Protein AF-A0A5N7UA62-F1 (afdb_monomer_lite)

pLDDT: mean 79.03, std 16.39, range [32.75, 96.69]

Sequence (193 aa):
MALHILVQNSQKEDLELGIFRLRDQLNNPQLTELLESYPDLIQEYPLEKLLSGKIAINNASEQDVKTAGLLSCLLLLIHFYFDFDNGNLPQSKADDLNQFDSIKYIVNAITSEECIHELFLLVLSVIGIDYFEKYQEKIKDPDFVLKQTIGFDNDPEMDEHIDMMVWFALARLFIESIFIYYHRSYESKNNQP

Structure (mmCIF, N/CA/C/O backbone):
data_AF-A0A5N7UA62-F1
#
_entry.id   AF-A0A5N7UA62-F1
#
loop_
_atom_site.group_PDB
_atom_site.id
_atom_site.type_symbol
_atom_site.label_atom_id
_atom_site.label_alt_id
_atom_site.label_comp_id
_atom_site.label_asym_id
_atom_site.label_entity_id
_atom_site.label_seq_id
_atom_site.pdbx_PDB_ins_code
_atom_site.Cartn_x
_atom_site.Cartn_y
_atom_site.Cartn_z
_atom_site.occupancy
_atom_site.B_iso_or_equiv
_atom_site.auth_seq_id
_atom_site.auth_comp_id
_atom_site.auth_asym_id
_atom_site.auth_atom_id
_atom_site.pdbx_PDB_model_num
ATOM 1 N N . MET A 1 1 ? 2.337 25.671 2.202 1.00 45.03 1 MET A N 1
ATOM 2 C CA . MET A 1 1 ? 3.153 26.186 1.079 1.00 45.03 1 MET A CA 1
ATOM 3 C C . MET A 1 1 ? 4.087 25.124 0.498 1.00 45.03 1 MET A C 1
ATOM 5 O O . MET A 1 1 ? 4.059 24.967 -0.705 1.00 45.03 1 MET A O 1
ATOM 9 N N . ALA A 1 2 ? 4.852 24.357 1.293 1.00 44.28 2 ALA A N 1
ATOM 10 C CA . ALA A 1 2 ? 5.714 23.287 0.752 1.00 44.28 2 ALA A CA 1
ATOM 11 C C . ALA A 1 2 ? 4.949 22.037 0.255 1.00 44.28 2 ALA A C 1
ATOM 13 O O . ALA A 1 2 ? 5.291 21.492 -0.784 1.00 44.28 2 ALA A O 1
ATOM 14 N N . LEU A 1 3 ? 3.884 21.627 0.954 1.00 51.16 3 LEU A N 1
ATOM 15 C CA . LEU A 1 3 ? 3.090 20.432 0.618 1.00 51.16 3 LEU A CA 1
ATOM 16 C C . LEU A 1 3 ? 2.345 20.570 -0.725 1.00 51.16 3 LEU A C 1
ATOM 18 O O . LEU A 1 3 ? 2.392 19.671 -1.547 1.00 51.16 3 LEU A O 1
ATOM 22 N N . HIS A 1 4 ? 1.795 21.759 -0.994 1.00 52.72 4 HIS A N 1
ATOM 23 C CA . HIS A 1 4 ? 1.183 22.171 -2.272 1.00 52.72 4 HIS A CA 1
ATOM 24 C C . HIS A 1 4 ? 2.114 22.079 -3.488 1.00 52.72 4 HIS A C 1
ATOM 26 O O . HIS A 1 4 ? 1.672 21.868 -4.610 1.00 52.72 4 HIS A O 1
ATOM 32 N N . ILE A 1 5 ? 3.416 22.292 -3.274 1.00 51.44 5 ILE A N 1
ATOM 33 C CA . ILE A 1 5 ? 4.423 22.211 -4.342 1.00 51.44 5 ILE A CA 1
ATOM 34 C C . ILE A 1 5 ? 4.766 20.745 -4.633 1.00 51.44 5 ILE A C 1
ATOM 36 O O . ILE A 1 5 ? 5.084 20.406 -5.769 1.00 51.44 5 ILE A O 1
ATOM 40 N N . LEU A 1 6 ? 4.706 19.891 -3.609 1.00 50.19 6 LEU A N 1
ATOM 41 C CA . LEU A 1 6 ? 5.031 18.469 -3.700 1.00 50.19 6 LEU A CA 1
ATOM 42 C C . LEU A 1 6 ? 3.838 17.630 -4.171 1.00 50.19 6 LEU A C 1
ATOM 44 O O . LEU A 1 6 ? 4.051 16.606 -4.815 1.00 50.19 6 LEU A O 1
ATOM 48 N N . VAL A 1 7 ? 2.615 18.078 -3.870 1.00 57.62 7 VAL A N 1
ATOM 49 C CA . VAL A 1 7 ? 1.386 17.315 -4.062 1.00 57.62 7 VAL A CA 1
ATOM 50 C C . VAL A 1 7 ? 0.338 18.133 -4.821 1.00 57.62 7 VAL A C 1
ATOM 52 O O . VAL A 1 7 ? -0.334 18.981 -4.239 1.00 57.62 7 VAL A O 1
ATOM 55 N N . GLN A 1 8 ? 0.221 17.899 -6.132 1.00 61.41 8 GLN A N 1
ATOM 56 C CA . GLN A 1 8 ? -0.766 18.552 -7.010 1.00 61.41 8 GLN A CA 1
ATOM 57 C C . GLN A 1 8 ? -2.056 17.730 -7.096 1.00 61.41 8 GLN A C 1
ATOM 59 O O . GLN A 1 8 ? -1.998 16.510 -7.028 1.00 61.41 8 GLN A O 1
ATOM 64 N N . ASN A 1 9 ? -3.211 18.365 -7.327 1.00 59.19 9 ASN A N 1
ATOM 65 C CA . ASN A 1 9 ? -4.508 17.673 -7.442 1.00 59.19 9 ASN A CA 1
ATOM 66 C C . ASN A 1 9 ? -4.537 16.518 -8.456 1.00 59.19 9 ASN A C 1
ATOM 68 O O . ASN A 1 9 ? -5.230 15.535 -8.220 1.00 59.19 9 ASN A O 1
ATOM 72 N N . SER A 1 10 ? -3.776 16.606 -9.552 1.00 62.53 10 SER A N 1
ATOM 73 C CA . SER A 1 10 ? -3.638 15.508 -10.521 1.00 62.53 10 SER A CA 1
ATOM 74 C C . SER A 1 10 ? -3.054 14.237 -9.897 1.00 62.53 10 SER A C 1
ATOM 76 O O . SER A 1 10 ? -3.381 13.139 -10.322 1.00 62.53 10 SER A O 1
ATOM 78 N N . GLN A 1 11 ? -2.254 14.373 -8.839 1.00 77.19 11 GLN A N 1
ATOM 79 C CA . GLN A 1 11 ? -1.663 13.243 -8.133 1.00 77.19 11 GLN A CA 1
ATOM 80 C C . GLN A 1 11 ? -2.662 12.516 -7.228 1.00 77.19 11 GLN A C 1
ATOM 82 O O . GLN A 1 11 ? -2.367 11.400 -6.815 1.00 77.19 11 GLN A O 1
ATOM 87 N N . LYS A 1 12 ? -3.831 13.102 -6.912 1.00 84.50 12 LYS A N 1
ATOM 88 C CA . LYS A 1 12 ? -4.882 12.406 -6.150 1.00 84.50 12 LYS A CA 1
ATOM 89 C C . LYS A 1 12 ? -5.328 11.153 -6.897 1.00 84.50 12 LYS A C 1
ATOM 91 O O . LYS A 1 12 ? -5.276 10.059 -6.346 1.00 84.50 12 LYS A O 1
ATOM 96 N N . GLU A 1 13 ? -5.715 11.334 -8.158 1.00 86.50 13 GLU A N 1
ATOM 97 C CA . GLU A 1 13 ? -6.180 10.247 -9.019 1.00 86.50 13 GLU A CA 1
ATOM 98 C C . GLU A 1 13 ? -5.071 9.213 -9.239 1.00 86.50 13 GLU A C 1
ATOM 100 O O . GLU A 1 13 ? -5.331 8.019 -9.125 1.00 86.50 13 GLU A O 1
ATOM 105 N N . ASP A 1 14 ? -3.826 9.649 -9.463 1.00 88.50 14 ASP A N 1
ATOM 106 C CA . ASP A 1 14 ? -2.682 8.741 -9.629 1.00 88.50 14 ASP A CA 1
ATOM 107 C C . ASP A 1 14 ? -2.412 7.902 -8.366 1.00 88.50 14 ASP A C 1
ATOM 109 O O . ASP A 1 14 ? -2.148 6.698 -8.450 1.00 88.50 14 ASP A O 1
ATOM 113 N N . LEU A 1 15 ? -2.497 8.521 -7.182 1.00 92.31 15 LEU A N 1
ATOM 114 C CA . LEU A 1 15 ? -2.313 7.846 -5.899 1.00 92.31 15 LEU A CA 1
ATOM 115 C C . LEU A 1 15 ? -3.424 6.819 -5.645 1.00 92.31 15 LEU A C 1
ATOM 117 O O . LEU A 1 15 ? -3.110 5.666 -5.344 1.00 92.31 15 LEU A O 1
ATOM 121 N N . GLU A 1 16 ? -4.692 7.210 -5.805 1.00 92.00 16 GLU A N 1
ATOM 122 C CA . GLU A 1 16 ? -5.857 6.327 -5.636 1.00 92.00 16 GLU A CA 1
ATOM 123 C C . GLU A 1 16 ? -5.823 5.166 -6.634 1.00 92.00 16 GLU A C 1
ATOM 125 O O . GLU A 1 16 ? -5.949 3.999 -6.252 1.00 92.00 16 GLU A O 1
ATOM 130 N N . LEU A 1 17 ? -5.593 5.466 -7.915 1.00 91.00 17 LEU A N 1
ATOM 131 C CA . LEU A 1 17 ? -5.551 4.461 -8.969 1.00 91.00 17 LEU A CA 1
ATOM 132 C C . LEU A 1 17 ? -4.448 3.437 -8.718 1.00 91.00 17 LEU A C 1
ATOM 134 O O . LEU A 1 17 ? -4.672 2.244 -8.919 1.00 91.00 17 LEU A O 1
ATOM 138 N N . GLY A 1 18 ? -3.271 3.864 -8.260 1.00 92.94 18 GLY A N 1
ATOM 139 C CA . GLY A 1 18 ? -2.206 2.921 -7.949 1.00 92.94 18 GLY A CA 1
ATOM 140 C C . GLY A 1 18 ? -2.487 2.051 -6.720 1.00 92.94 18 GLY A C 1
ATOM 141 O O . GLY A 1 18 ? -2.097 0.887 -6.735 1.00 92.94 18 GLY A O 1
ATOM 142 N N . ILE A 1 19 ? -3.258 2.523 -5.726 1.00 93.88 19 ILE A N 1
ATOM 143 C CA . ILE A 1 19 ? -3.752 1.655 -4.636 1.00 93.88 19 ILE A CA 1
ATOM 144 C C . ILE A 1 19 ? -4.642 0.545 -5.205 1.00 93.88 19 ILE A C 1
ATOM 146 O O . ILE A 1 19 ? -4.463 -0.627 -4.866 1.00 93.88 19 ILE A O 1
ATOM 150 N N . PHE A 1 20 ? -5.579 0.890 -6.092 1.00 92.62 20 PHE A N 1
ATOM 151 C CA . PHE A 1 20 ? -6.454 -0.104 -6.714 1.00 92.62 20 PHE A CA 1
ATOM 152 C C . PHE A 1 20 ? -5.683 -1.069 -7.617 1.00 92.62 20 PHE A C 1
ATOM 154 O O . PHE A 1 20 ? -5.914 -2.273 -7.549 1.00 92.62 20 PHE A O 1
ATOM 161 N N . ARG A 1 21 ? -4.705 -0.576 -8.387 1.00 92.75 21 ARG A N 1
ATOM 162 C CA . ARG A 1 21 ? -3.809 -1.430 -9.182 1.00 92.75 21 ARG A CA 1
ATOM 163 C C . ARG A 1 21 ? -3.009 -2.386 -8.298 1.00 92.75 21 ARG A C 1
ATOM 165 O O . ARG A 1 21 ? -2.932 -3.565 -8.626 1.00 92.75 21 ARG A O 1
ATOM 172 N N . LEU A 1 22 ? -2.456 -1.912 -7.178 1.00 94.81 22 LEU A N 1
ATOM 173 C CA . LEU A 1 22 ? -1.728 -2.758 -6.228 1.00 94.81 22 LEU A CA 1
ATOM 174 C C . LEU A 1 22 ? -2.643 -3.846 -5.656 1.00 94.81 22 LEU A C 1
ATOM 176 O O . LEU A 1 22 ? -2.274 -5.017 -5.666 1.00 94.81 22 LEU A O 1
ATOM 180 N N . ARG A 1 23 ? -3.853 -3.482 -5.214 1.00 93.88 23 ARG A N 1
ATOM 181 C CA . ARG A 1 23 ? -4.867 -4.443 -4.750 1.00 93.88 23 ARG A CA 1
ATOM 182 C C . ARG A 1 23 ? -5.150 -5.511 -5.808 1.00 93.88 23 ARG A C 1
ATOM 184 O O . ARG A 1 23 ? -5.160 -6.696 -5.482 1.00 93.88 23 ARG A O 1
ATOM 191 N N . ASP A 1 24 ? -5.375 -5.100 -7.052 1.00 92.25 24 ASP A N 1
ATOM 192 C CA . ASP A 1 24 ? -5.718 -6.014 -8.144 1.00 92.25 24 ASP A CA 1
ATOM 193 C C . ASP A 1 24 ? -4.547 -6.955 -8.474 1.00 92.25 24 ASP A C 1
ATOM 195 O O . ASP A 1 24 ? -4.752 -8.148 -8.694 1.00 92.25 24 ASP A O 1
ATOM 199 N N . GLN A 1 25 ? -3.311 -6.449 -8.434 1.00 92.69 25 GLN A N 1
ATOM 200 C CA . GLN A 1 25 ? -2.099 -7.240 -8.670 1.00 92.69 25 GLN A CA 1
ATOM 201 C C . GLN A 1 25 ? -1.747 -8.190 -7.517 1.00 92.69 25 GLN A C 1
ATOM 203 O O . GLN A 1 25 ? -1.197 -9.261 -7.769 1.00 92.69 25 GLN A O 1
ATOM 208 N N . LEU A 1 26 ? -2.114 -7.863 -6.272 1.00 92.62 26 LEU A N 1
ATOM 209 C CA . LEU A 1 26 ? -2.011 -8.792 -5.138 1.00 92.62 26 LEU A CA 1
ATOM 210 C C . LEU A 1 26 ? -2.922 -10.022 -5.306 1.00 92.62 26 LEU A C 1
ATOM 212 O O . LEU A 1 26 ? -2.705 -11.029 -4.633 1.00 92.62 26 LEU A O 1
ATOM 216 N N . ASN A 1 27 ? -3.926 -9.950 -6.194 1.00 89.44 27 ASN A N 1
ATOM 217 C CA . ASN A 1 27 ? -4.827 -11.045 -6.566 1.00 89.44 27 ASN A CA 1
ATOM 218 C C . ASN A 1 27 ? -5.405 -11.797 -5.351 1.00 89.44 27 ASN A C 1
ATOM 220 O O . ASN A 1 27 ? -5.464 -13.029 -5.308 1.00 89.44 27 ASN A O 1
ATOM 224 N N . ASN A 1 28 ? -5.804 -11.030 -4.335 1.00 90.00 28 ASN A N 1
ATOM 225 C CA . ASN A 1 28 ? -6.323 -11.550 -3.081 1.00 90.00 28 ASN A CA 1
ATOM 226 C C . ASN A 1 28 ? -7.820 -11.219 -2.949 1.00 90.00 28 ASN A C 1
ATOM 228 O O . ASN A 1 28 ? -8.167 -10.062 -2.700 1.00 90.00 28 ASN A O 1
ATOM 232 N N . PRO A 1 29 ? -8.724 -12.206 -3.086 1.00 86.94 29 PRO A N 1
ATOM 233 C CA . PRO A 1 29 ? -10.162 -11.951 -3.042 1.00 86.94 29 PRO A CA 1
ATOM 234 C C . PRO A 1 29 ? -10.627 -11.430 -1.674 1.00 86.94 29 PRO A C 1
ATOM 236 O O . PRO A 1 29 ? -11.501 -10.568 -1.622 1.00 86.94 29 PRO A O 1
ATOM 239 N N . GLN A 1 30 ? -9.993 -11.870 -0.581 1.00 89.19 30 GLN A N 1
ATOM 240 C CA . GLN A 1 30 ? -10.337 -11.430 0.777 1.00 89.19 30 GLN A CA 1
ATOM 241 C C . GLN A 1 30 ? -10.025 -9.950 0.995 1.00 89.19 30 GLN A C 1
ATOM 243 O O . GLN A 1 30 ? -10.737 -9.257 1.716 1.00 89.19 30 GLN A O 1
ATOM 248 N N . LEU A 1 31 ? -8.988 -9.435 0.330 1.00 89.44 31 LEU A N 1
ATOM 249 C CA . LEU A 1 31 ? -8.615 -8.029 0.431 1.00 89.44 31 LEU A CA 1
ATOM 250 C C . LEU A 1 31 ? -9.719 -7.109 -0.108 1.00 89.44 31 LEU A C 1
ATOM 252 O O . LEU A 1 31 ? -9.939 -6.040 0.448 1.00 89.44 31 LEU A O 1
ATOM 256 N N . THR A 1 32 ? -10.439 -7.524 -1.152 1.00 87.38 32 THR A N 1
ATOM 257 C CA . THR A 1 32 ? -11.549 -6.727 -1.701 1.00 87.38 32 THR A CA 1
ATOM 258 C C . THR A 1 32 ? -12.697 -6.631 -0.699 1.00 87.38 32 THR A C 1
ATOM 260 O O . THR A 1 32 ? -13.134 -5.528 -0.382 1.00 87.38 32 THR A O 1
ATOM 263 N N . GLU A 1 33 ? -13.114 -7.763 -0.127 1.00 89.12 33 GLU A N 1
ATOM 264 C CA . GLU A 1 33 ? -14.184 -7.812 0.881 1.00 89.12 33 GLU A CA 1
ATOM 265 C C . GLU A 1 33 ? -13.820 -7.014 2.148 1.00 89.12 33 GLU A C 1
ATOM 267 O O . GLU A 1 33 ? -14.649 -6.292 2.709 1.00 89.12 33 GLU A O 1
ATOM 272 N N . LEU A 1 34 ? -12.558 -7.085 2.587 1.00 90.81 34 LEU A N 1
ATOM 273 C CA . LEU A 1 34 ? -12.062 -6.319 3.733 1.00 90.81 34 LEU A CA 1
ATOM 274 C C . LEU A 1 34 ? -12.043 -4.807 3.477 1.00 90.81 34 LEU A C 1
ATOM 276 O O . LEU A 1 34 ? -12.354 -4.035 4.379 1.00 90.81 34 LEU A O 1
ATOM 280 N N . LEU A 1 35 ? -11.681 -4.372 2.268 1.00 89.06 35 LEU A N 1
ATOM 281 C CA . LEU A 1 35 ? -11.684 -2.951 1.909 1.00 89.06 35 LEU A CA 1
ATOM 282 C C . LEU A 1 35 ? -13.110 -2.391 1.829 1.00 89.06 35 LEU A C 1
ATOM 284 O O . LEU A 1 35 ? -13.354 -1.279 2.291 1.00 89.06 35 LEU A O 1
ATOM 288 N N . GLU A 1 36 ? -14.058 -3.163 1.296 1.00 87.62 36 GLU A N 1
ATOM 289 C CA . GLU A 1 36 ? -15.472 -2.768 1.232 1.00 87.62 36 GLU A CA 1
ATOM 290 C C . GLU A 1 36 ? -16.119 -2.675 2.622 1.00 87.62 36 GLU A C 1
ATOM 292 O O . GLU A 1 36 ? -16.948 -1.799 2.860 1.00 87.62 36 GLU A O 1
ATOM 297 N N . SER A 1 37 ? -15.709 -3.542 3.551 1.00 87.50 37 SER A N 1
ATOM 298 C CA . SER A 1 37 ? -16.197 -3.560 4.938 1.00 87.50 37 SER A CA 1
ATOM 299 C C . SER A 1 37 ? -15.415 -2.644 5.887 1.00 87.50 37 SER A C 1
ATOM 301 O O . SER A 1 37 ? -15.805 -2.465 7.043 1.00 87.50 37 SER A O 1
ATOM 303 N N . TYR A 1 38 ? -14.332 -2.015 5.423 1.00 82.69 38 TYR A N 1
ATOM 304 C CA . TYR A 1 38 ? -13.462 -1.199 6.270 1.00 82.69 38 TYR A CA 1
ATOM 305 C C . TYR A 1 38 ? -14.158 -0.031 6.999 1.00 82.69 38 TYR A C 1
ATOM 307 O O . TYR A 1 38 ? -13.816 0.218 8.160 1.00 82.69 38 TYR A O 1
ATOM 315 N N . PRO A 1 39 ? -15.151 0.668 6.404 1.00 83.50 39 PRO A N 1
ATOM 316 C CA . PRO A 1 39 ? -15.916 1.697 7.110 1.00 83.50 39 PRO A CA 1
ATOM 317 C C . PRO A 1 39 ? -16.650 1.191 8.357 1.00 83.50 39 PRO A C 1
ATOM 319 O O . PRO A 1 39 ? -16.816 1.954 9.309 1.00 83.50 39 PRO A O 1
ATOM 322 N N . ASP A 1 40 ? -17.068 -0.075 8.369 1.00 87.06 40 ASP A N 1
ATOM 323 C CA . ASP A 1 40 ? -17.686 -0.704 9.537 1.00 87.06 40 ASP A CA 1
ATOM 324 C C . ASP A 1 40 ? -16.600 -1.161 10.524 1.00 87.06 40 ASP A C 1
ATOM 326 O O . ASP A 1 40 ? -16.678 -0.892 11.723 1.00 87.06 40 ASP A O 1
ATOM 330 N N . LEU A 1 41 ? -15.508 -1.748 10.019 1.00 86.38 41 LEU A N 1
ATOM 331 C CA . LEU A 1 41 ? -14.395 -2.224 10.847 1.00 86.38 41 LEU A CA 1
ATOM 332 C C . LEU A 1 41 ? -13.733 -1.110 11.671 1.00 86.38 41 LEU A C 1
ATOM 334 O O . LEU A 1 41 ? -13.400 -1.336 12.834 1.00 86.38 41 LEU A O 1
ATOM 338 N N . ILE A 1 42 ? -13.562 0.093 11.114 1.00 84.50 42 ILE A N 1
ATOM 339 C CA . ILE A 1 42 ? -12.974 1.232 11.843 1.00 84.50 42 ILE A CA 1
ATOM 340 C C . ILE A 1 42 ? -13.909 1.797 12.929 1.00 84.50 42 ILE A C 1
ATOM 342 O O . ILE A 1 42 ? -13.449 2.471 13.849 1.00 84.50 42 ILE A O 1
ATOM 346 N N . GLN A 1 43 ? -15.214 1.514 12.854 1.00 83.19 43 GLN A N 1
ATOM 347 C CA . GLN A 1 43 ? -16.165 1.846 13.923 1.00 83.19 43 GLN A CA 1
ATOM 348 C C . GLN A 1 43 ? -16.124 0.812 15.052 1.00 83.19 43 GLN A C 1
ATOM 350 O O . GLN A 1 43 ? -16.332 1.153 16.217 1.00 83.19 43 GLN A O 1
ATOM 355 N N . GLU A 1 44 ? -15.854 -0.449 14.716 1.00 86.25 44 GLU A N 1
ATOM 356 C CA . GLU A 1 44 ? -15.841 -1.562 15.666 1.00 86.25 44 GLU A CA 1
ATOM 357 C C . GLU A 1 44 ? -14.491 -1.742 16.376 1.00 86.25 44 GLU A C 1
ATOM 359 O O . GLU A 1 44 ? -14.444 -2.178 17.533 1.00 86.25 44 GLU A O 1
ATOM 364 N N . TYR A 1 45 ? -13.386 -1.396 15.712 1.00 86.69 45 TYR A N 1
ATOM 365 C CA . TYR A 1 45 ? -12.035 -1.658 16.195 1.00 86.69 45 TYR A CA 1
ATOM 366 C C . TYR A 1 45 ? -11.144 -0.408 16.167 1.00 86.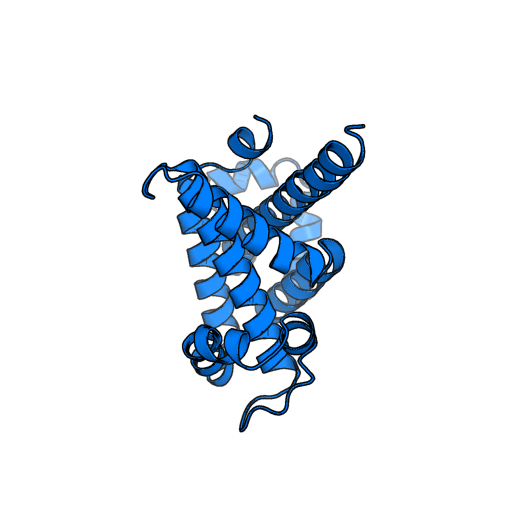69 45 TYR A C 1
ATOM 368 O O . TYR A 1 45 ? -11.183 0.359 15.209 1.00 86.69 45 TYR A O 1
ATOM 376 N N . PRO A 1 46 ? -10.258 -0.231 17.171 1.00 86.69 46 PRO A N 1
ATOM 377 C CA . PRO A 1 46 ? -9.205 0.777 17.108 1.00 86.69 46 PRO A CA 1
ATOM 378 C C . PRO A 1 46 ? -8.306 0.573 15.887 1.00 86.69 46 PRO A C 1
ATOM 380 O O . PRO A 1 46 ? -7.921 -0.563 15.578 1.00 86.69 46 PRO A O 1
ATOM 383 N N . LEU A 1 47 ? -7.915 1.673 15.249 1.00 87.31 47 LEU A N 1
ATOM 384 C CA . LEU A 1 47 ? -7.100 1.663 14.040 1.00 87.31 47 LEU A CA 1
ATOM 385 C C . LEU A 1 47 ? -5.770 0.922 14.216 1.00 87.31 47 LEU A C 1
ATOM 387 O O . LEU A 1 47 ? -5.366 0.163 13.342 1.00 87.31 47 LEU A O 1
ATOM 391 N N . GLU A 1 48 ? -5.128 1.049 15.375 1.00 88.12 48 GLU A N 1
ATOM 392 C CA . GLU A 1 48 ? -3.874 0.361 15.694 1.00 88.12 48 GLU A CA 1
ATOM 393 C C . GLU A 1 48 ? -4.048 -1.163 15.681 1.00 88.12 48 GLU A C 1
ATOM 395 O O . GLU A 1 48 ? -3.144 -1.902 15.288 1.00 88.12 48 GLU A O 1
ATOM 400 N N . LYS A 1 49 ? -5.225 -1.662 16.085 1.00 87.56 49 LYS A N 1
ATOM 401 C CA . LYS A 1 49 ? -5.516 -3.098 16.028 1.00 87.56 49 LYS A CA 1
ATOM 402 C C . LYS A 1 49 ? -5.717 -3.564 14.592 1.00 87.56 49 LYS A C 1
ATOM 404 O O . LYS A 1 49 ? -5.173 -4.611 14.244 1.00 87.56 49 LYS A O 1
ATOM 409 N N . LEU A 1 50 ? -6.427 -2.787 13.772 1.00 88.00 50 LEU A N 1
ATOM 410 C CA . LEU A 1 50 ? -6.607 -3.066 12.342 1.00 88.00 50 LEU A CA 1
ATOM 411 C C . LEU A 1 50 ? -5.255 -3.086 11.616 1.00 88.00 50 LEU A C 1
ATOM 413 O O . LEU A 1 50 ? -4.950 -4.045 10.915 1.00 88.00 50 LEU A O 1
ATOM 417 N N . LEU A 1 51 ? -4.398 -2.098 11.879 1.00 89.12 51 LEU A N 1
ATOM 418 C CA . LEU A 1 51 ? -3.049 -1.998 11.311 1.00 89.12 51 LEU A CA 1
ATOM 419 C C . LEU A 1 51 ? -2.075 -3.054 11.844 1.00 89.12 51 LEU A C 1
ATOM 421 O O . LEU A 1 51 ? -1.083 -3.367 11.193 1.00 89.12 51 LEU A O 1
ATOM 425 N N . SER A 1 52 ? -2.350 -3.643 13.008 1.00 87.31 52 SER A N 1
ATOM 426 C CA . SER A 1 52 ? -1.574 -4.781 13.506 1.00 87.31 52 SER A CA 1
ATOM 427 C C . SER A 1 52 ? -1.994 -6.123 12.901 1.00 87.31 52 SER A C 1
ATOM 429 O O . SER A 1 52 ? -1.264 -7.092 13.067 1.00 87.31 52 SER A O 1
ATOM 431 N N . GLY A 1 53 ? -3.178 -6.210 12.281 1.00 85.62 53 GLY A N 1
ATOM 432 C CA . GLY A 1 53 ? -3.780 -7.468 11.825 1.00 85.62 53 GLY A CA 1
ATOM 433 C C . GLY A 1 53 ? -4.288 -8.386 12.949 1.00 85.62 53 GLY A C 1
ATOM 434 O O . GLY A 1 53 ? -4.898 -9.417 12.676 1.00 85.62 53 GLY A O 1
ATOM 435 N N . LYS A 1 54 ? -4.099 -8.020 14.227 1.00 87.25 54 LYS A N 1
ATOM 436 C CA . LYS A 1 54 ? -4.435 -8.840 15.411 1.00 87.25 54 LYS A CA 1
ATOM 437 C C . LYS A 1 54 ? -5.921 -8.795 15.774 1.00 87.25 54 LYS A C 1
ATOM 439 O O . LYS A 1 54 ? -6.289 -8.672 16.946 1.00 87.25 54 LYS A O 1
ATOM 444 N N . ILE A 1 55 ? -6.779 -8.876 14.766 1.00 86.44 55 ILE A N 1
ATOM 445 C CA . ILE A 1 55 ? -8.226 -9.001 14.902 1.00 86.44 55 ILE A CA 1
ATOM 44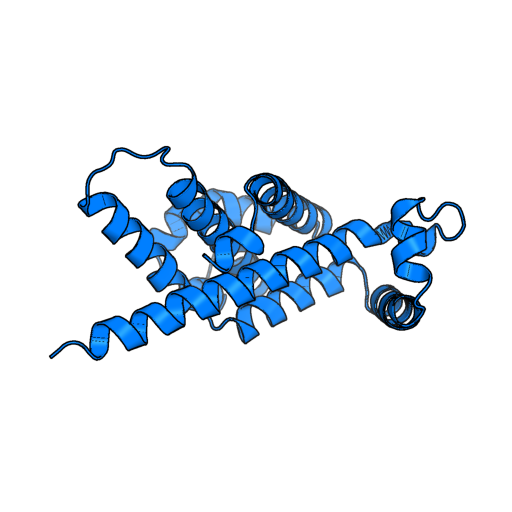6 C C . ILE A 1 55 ? -8.631 -10.271 14.167 1.00 86.44 55 ILE A C 1
ATOM 448 O O . ILE A 1 55 ? -8.238 -10.497 13.027 1.00 86.44 55 ILE A O 1
ATOM 452 N N . ALA A 1 56 ? -9.415 -11.111 14.836 1.00 83.88 56 ALA A N 1
ATOM 453 C CA . ALA A 1 56 ? -9.970 -12.297 14.209 1.00 83.88 56 ALA A CA 1
ATOM 454 C C . ALA A 1 56 ? -11.149 -11.883 13.321 1.00 83.88 56 ALA A C 1
ATOM 456 O O . ALA A 1 56 ? -12.238 -11.620 13.828 1.00 83.88 56 ALA A O 1
ATOM 457 N N . ILE A 1 57 ? -10.916 -11.827 12.011 1.00 84.38 57 ILE A N 1
ATOM 458 C CA . ILE A 1 57 ? -11.960 -11.662 10.999 1.00 84.38 57 ILE A CA 1
ATOM 459 C C . ILE A 1 57 ? -12.143 -13.008 10.298 1.00 84.38 57 ILE A C 1
ATOM 461 O O . ILE A 1 57 ? -11.173 -13.675 9.934 1.00 84.38 57 ILE A O 1
ATOM 465 N N . ASN A 1 58 ? -13.393 -13.448 10.155 1.00 81.69 58 ASN A N 1
ATOM 466 C CA . ASN A 1 58 ? -13.692 -14.728 9.520 1.00 81.69 58 ASN A CA 1
ATOM 467 C C . ASN A 1 58 ? -13.156 -14.744 8.083 1.00 81.69 58 ASN A C 1
ATOM 469 O O . ASN A 1 58 ? -13.396 -13.808 7.332 1.00 81.69 58 ASN A O 1
ATOM 473 N N . ASN A 1 59 ? -12.486 -15.836 7.704 1.00 82.75 59 ASN A N 1
ATOM 474 C CA . ASN A 1 59 ? -11.922 -16.070 6.367 1.00 82.75 59 ASN A CA 1
ATOM 475 C C . ASN A 1 59 ? -10.786 -15.127 5.927 1.00 82.75 59 ASN A C 1
ATOM 477 O O . ASN A 1 59 ? -10.336 -15.247 4.792 1.00 82.75 59 ASN A O 1
ATOM 481 N N . ALA A 1 60 ? -10.263 -14.279 6.816 1.00 88.06 60 ALA A N 1
ATOM 482 C CA . ALA A 1 60 ? -9.108 -13.427 6.546 1.00 88.06 60 ALA A CA 1
ATOM 483 C C . ALA A 1 60 ? -7.904 -13.833 7.407 1.00 88.06 60 ALA A C 1
ATOM 485 O O . ALA A 1 60 ? -8.039 -14.132 8.597 1.00 88.06 60 ALA A O 1
ATOM 486 N N . SER A 1 61 ? -6.710 -13.839 6.815 1.00 90.94 61 SER A N 1
ATOM 487 C CA . SER A 1 61 ? -5.464 -13.966 7.568 1.00 90.94 61 SER A CA 1
ATOM 488 C C . SER A 1 61 ? -5.082 -12.641 8.235 1.00 90.94 61 SER A C 1
ATOM 490 O O . SER A 1 61 ? -5.528 -11.569 7.828 1.00 90.94 61 SER A O 1
ATOM 492 N N . GLU A 1 62 ? -4.199 -12.698 9.234 1.00 90.62 62 GLU A N 1
ATOM 493 C CA . GLU A 1 62 ? -3.621 -11.503 9.869 1.00 90.62 62 GLU A CA 1
ATOM 494 C C . GLU A 1 62 ? -3.005 -10.548 8.832 1.00 90.62 62 GLU A C 1
ATOM 496 O O . GLU A 1 62 ? -3.191 -9.333 8.915 1.00 90.62 62 GLU A O 1
ATOM 501 N N . GLN A 1 63 ? -2.334 -11.099 7.814 1.00 90.69 63 GLN A N 1
ATOM 502 C CA . GLN A 1 63 ? -1.733 -10.314 6.740 1.00 90.69 63 GLN A CA 1
ATOM 503 C C . GLN A 1 63 ? -2.791 -9.641 5.858 1.00 90.69 63 GLN A C 1
ATOM 505 O O . GLN A 1 63 ? -2.583 -8.503 5.441 1.00 90.69 63 GLN A O 1
ATOM 510 N N . ASP A 1 64 ? -3.925 -10.296 5.600 1.00 92.06 64 ASP A N 1
ATOM 511 C CA . ASP A 1 64 ? -5.014 -9.717 4.803 1.00 92.06 64 ASP A CA 1
ATOM 512 C C . ASP A 1 64 ? -5.626 -8.517 5.526 1.00 92.06 64 ASP A C 1
ATOM 514 O O . ASP A 1 64 ? -5.764 -7.444 4.939 1.00 92.06 64 ASP A O 1
ATOM 518 N N . VAL A 1 65 ? -5.908 -8.669 6.825 1.00 91.81 65 VAL A N 1
ATOM 519 C CA . VAL A 1 65 ? -6.453 -7.597 7.673 1.00 91.81 65 VAL A CA 1
ATOM 520 C C . VAL A 1 65 ? -5.485 -6.422 7.749 1.00 91.81 65 VAL A C 1
ATOM 522 O O . VAL A 1 65 ? -5.883 -5.273 7.552 1.00 91.81 65 VAL A O 1
ATOM 525 N N . LYS A 1 66 ? -4.200 -6.705 7.977 1.00 92.56 66 LYS A N 1
ATOM 526 C CA . LYS A 1 66 ? -3.149 -5.687 8.019 1.00 92.56 66 LYS A CA 1
ATOM 527 C C . LYS A 1 66 ? -3.023 -4.939 6.692 1.00 92.56 66 LYS A C 1
ATOM 529 O O . LYS A 1 66 ? -2.956 -3.711 6.682 1.00 92.56 66 LYS A O 1
ATOM 534 N N . THR A 1 67 ? -3.037 -5.668 5.577 1.00 93.56 67 THR A N 1
ATOM 535 C CA . THR A 1 67 ? -2.957 -5.098 4.224 1.00 93.56 67 THR A CA 1
ATOM 536 C C . THR A 1 67 ? -4.169 -4.212 3.938 1.00 93.56 67 THR A C 1
ATOM 538 O O . THR A 1 67 ? -4.003 -3.068 3.521 1.00 93.56 67 THR A O 1
ATOM 541 N N . ALA A 1 68 ? -5.381 -4.691 4.231 1.00 92.88 68 ALA A N 1
ATOM 542 C CA . ALA A 1 68 ? -6.608 -3.910 4.082 1.00 92.88 68 ALA A CA 1
ATOM 543 C C . ALA A 1 68 ? -6.576 -2.637 4.936 1.00 92.88 68 ALA A C 1
ATOM 545 O O . ALA A 1 68 ? -6.948 -1.562 4.463 1.00 92.88 68 ALA A O 1
ATOM 546 N N . GLY A 1 69 ? -6.073 -2.746 6.169 1.00 92.00 69 GLY A N 1
ATOM 547 C CA . GLY A 1 69 ? -5.882 -1.615 7.066 1.00 92.00 69 GLY A CA 1
ATOM 548 C C . GLY A 1 69 ? -4.942 -0.562 6.508 1.00 92.00 69 GLY A C 1
ATOM 549 O O . GLY A 1 69 ? -5.293 0.615 6.464 1.00 92.00 69 GLY A O 1
ATOM 550 N N . LEU A 1 70 ? -3.776 -0.983 6.026 1.00 94.19 70 LEU A N 1
ATOM 551 C CA . LEU A 1 70 ? -2.795 -0.077 5.444 1.00 94.19 70 LEU A CA 1
ATOM 552 C C . LEU A 1 70 ? -3.351 0.649 4.212 1.00 94.19 70 LEU A C 1
ATOM 554 O O . LEU A 1 70 ? -3.266 1.874 4.135 1.00 94.19 70 LEU A O 1
ATOM 558 N N . LEU A 1 71 ? -3.936 -0.090 3.263 1.00 94.44 71 LEU A N 1
ATOM 559 C CA . LEU A 1 71 ? -4.473 0.494 2.030 1.00 94.44 71 LEU A CA 1
ATOM 560 C C . LEU A 1 71 ? -5.644 1.444 2.314 1.00 94.44 71 LEU A C 1
ATOM 562 O O . LEU A 1 71 ? -5.724 2.511 1.708 1.00 94.44 71 LEU A O 1
ATOM 566 N N . SER A 1 72 ? -6.505 1.108 3.277 1.00 91.00 72 SER A N 1
ATOM 567 C CA . SER A 1 72 ? -7.609 1.981 3.691 1.00 91.00 72 SER A CA 1
ATOM 568 C C . SER A 1 72 ? -7.115 3.257 4.365 1.00 91.00 72 SER A C 1
ATOM 570 O O . SER A 1 72 ? -7.605 4.340 4.052 1.00 91.00 72 SER A O 1
ATOM 572 N N . CYS A 1 73 ? -6.107 3.166 5.239 1.00 90.94 73 CYS A N 1
ATOM 573 C CA . CYS A 1 73 ? -5.455 4.343 5.812 1.00 90.94 73 CYS A CA 1
ATOM 574 C C . CYS A 1 73 ? -4.886 5.257 4.730 1.00 90.94 73 CYS A C 1
ATOM 576 O O . CYS A 1 73 ? -5.081 6.467 4.794 1.00 90.94 73 CYS A O 1
ATOM 578 N N . LEU A 1 74 ? -4.204 4.692 3.731 1.00 93.00 74 LEU A N 1
ATOM 579 C CA . LEU A 1 74 ? -3.646 5.469 2.626 1.00 93.00 74 LEU A CA 1
ATOM 580 C C . LEU A 1 74 ? -4.743 6.158 1.810 1.00 93.00 74 LEU A C 1
ATOM 582 O O . LEU A 1 74 ? -4.638 7.360 1.580 1.00 93.00 74 LEU A O 1
ATOM 586 N N . LEU A 1 75 ? -5.814 5.443 1.448 1.00 90.56 75 LEU A N 1
ATOM 587 C CA . LEU A 1 75 ? -6.973 6.029 0.766 1.00 90.56 75 LEU A CA 1
ATOM 588 C C . LEU A 1 75 ? -7.572 7.182 1.578 1.00 90.56 75 LEU A C 1
ATOM 590 O O . LEU A 1 75 ? -7.757 8.274 1.049 1.00 90.56 75 LEU A O 1
ATOM 594 N N . LEU A 1 76 ? -7.815 6.982 2.875 1.00 87.44 76 LEU A N 1
ATOM 595 C CA . LEU A 1 76 ? -8.358 8.023 3.750 1.00 87.44 76 LEU A CA 1
ATOM 596 C C . LEU A 1 76 ? -7.426 9.234 3.861 1.00 87.44 76 LEU A C 1
ATOM 598 O O . LEU A 1 76 ? -7.899 10.366 3.815 1.00 87.44 76 LEU A O 1
ATOM 602 N N . LEU A 1 77 ? -6.110 9.026 3.971 1.00 88.81 77 LEU A N 1
ATOM 603 C CA . LEU A 1 77 ? -5.135 10.120 3.981 1.00 88.81 77 LEU A CA 1
ATOM 604 C C . LEU A 1 77 ? -5.169 10.919 2.676 1.00 88.81 77 LEU A C 1
ATOM 606 O O . LEU A 1 77 ? -5.129 12.147 2.726 1.00 88.81 77 LEU A O 1
ATOM 610 N N . ILE A 1 78 ? -5.266 10.245 1.528 1.00 88.88 78 ILE A N 1
ATOM 611 C CA . ILE A 1 78 ? -5.395 10.887 0.214 1.00 88.88 78 ILE A CA 1
ATOM 612 C C . ILE A 1 78 ? -6.693 11.699 0.161 1.00 88.88 78 ILE A C 1
ATOM 614 O O . ILE A 1 78 ? -6.647 12.908 -0.072 1.00 88.88 78 ILE A O 1
ATOM 618 N N . HIS A 1 79 ? -7.837 11.080 0.465 1.00 84.38 79 HIS A N 1
ATOM 619 C CA . HIS A 1 79 ? -9.136 11.753 0.486 1.00 84.38 79 HIS A CA 1
ATOM 620 C C . HIS A 1 79 ? -9.120 12.980 1.398 1.00 84.38 79 HIS A C 1
ATOM 622 O O . HIS A 1 79 ? -9.391 14.093 0.948 1.00 84.38 79 HIS A O 1
ATOM 628 N N . PHE A 1 80 ? -8.722 12.815 2.660 1.00 82.75 80 PHE A N 1
ATOM 629 C CA . PHE A 1 80 ? -8.716 13.921 3.604 1.00 82.75 80 PHE A CA 1
ATOM 630 C C . PHE A 1 80 ? -7.706 15.008 3.238 1.00 82.75 80 PHE A C 1
ATOM 632 O O . PHE A 1 80 ? -7.974 16.176 3.497 1.00 82.75 80 PHE A O 1
ATOM 639 N N . TYR A 1 81 ? -6.566 14.680 2.640 1.00 82.06 81 TYR A N 1
ATOM 640 C CA . TYR A 1 81 ? -5.615 15.708 2.239 1.00 82.06 81 TYR A CA 1
ATOM 641 C C . TYR A 1 81 ? -6.143 16.555 1.071 1.00 82.06 81 TYR A C 1
ATOM 643 O O . TYR A 1 81 ? -6.143 17.784 1.143 1.00 82.06 81 TYR A O 1
ATOM 651 N N . PHE A 1 82 ? -6.625 15.914 0.007 1.00 78.56 82 PHE A N 1
ATOM 652 C CA . PHE A 1 82 ? -7.024 16.625 -1.208 1.00 78.56 82 PHE A CA 1
ATOM 653 C C . PHE A 1 82 ? -8.420 17.250 -1.137 1.00 78.56 82 PHE A C 1
ATOM 655 O O . PHE A 1 82 ? -8.676 18.254 -1.805 1.00 78.56 82 PHE A O 1
ATOM 662 N N . ASP A 1 83 ? -9.334 16.700 -0.338 1.00 72.75 83 ASP A N 1
ATOM 663 C CA . ASP A 1 83 ? -10.666 17.293 -0.172 1.00 72.75 83 ASP A CA 1
ATOM 664 C C . ASP A 1 83 ? -10.609 18.571 0.679 1.00 72.75 83 ASP A C 1
ATOM 666 O O . ASP A 1 83 ? -11.383 19.499 0.440 1.00 72.75 83 ASP A O 1
ATOM 670 N N . PHE A 1 84 ? -9.639 18.663 1.600 1.00 64.38 84 PHE A N 1
ATOM 671 C CA . PHE A 1 84 ? -9.323 19.894 2.332 1.00 64.38 84 PHE A CA 1
ATOM 672 C C . PHE A 1 84 ? -8.842 21.005 1.388 1.00 64.38 84 PHE A C 1
ATOM 674 O O . PHE A 1 84 ? -9.209 22.171 1.525 1.00 64.38 84 PHE A O 1
ATOM 681 N N . ASP A 1 85 ? -8.034 20.636 0.397 1.00 60.12 85 ASP A N 1
ATOM 682 C CA . ASP A 1 85 ? -7.325 21.597 -0.436 1.00 60.12 85 ASP A CA 1
ATOM 683 C C . ASP A 1 85 ? -8.174 22.200 -1.566 1.00 60.12 85 ASP A C 1
ATOM 685 O O . ASP A 1 85 ? -7.964 23.333 -2.000 1.00 60.12 85 ASP A O 1
ATOM 689 N N . ASN A 1 86 ? -9.193 21.461 -2.008 1.00 54.53 86 ASN A N 1
ATOM 690 C CA . ASN A 1 86 ? -10.075 21.873 -3.097 1.00 54.53 86 ASN A CA 1
ATOM 691 C C . ASN A 1 86 ? -11.245 22.771 -2.672 1.00 54.53 86 ASN A C 1
ATOM 693 O O . ASN A 1 86 ? -12.025 23.191 -3.524 1.00 54.53 86 ASN A O 1
ATOM 697 N N . GLY A 1 87 ? -11.405 23.068 -1.377 1.00 51.22 87 GLY A N 1
ATOM 698 C CA . GLY A 1 87 ? -12.511 23.902 -0.885 1.00 51.22 87 GLY A CA 1
ATOM 699 C C . GLY A 1 87 ? -13.907 23.327 -1.173 1.00 51.22 87 GLY A C 1
ATOM 700 O O . GLY A 1 87 ? -14.888 24.068 -1.153 1.00 51.22 87 GLY A O 1
ATOM 701 N N . ASN A 1 88 ? -14.002 22.022 -1.451 1.00 46.62 88 ASN A N 1
ATOM 702 C CA . ASN A 1 88 ? -15.226 21.333 -1.876 1.00 46.62 88 ASN A CA 1
ATOM 703 C C . ASN A 1 88 ? -16.156 20.938 -0.711 1.00 46.62 88 ASN A C 1
ATOM 705 O O . ASN A 1 88 ? -17.173 20.282 -0.933 1.00 46.62 88 ASN A O 1
ATOM 709 N N . LEU A 1 89 ? -15.843 21.347 0.520 1.00 45.97 89 LEU A N 1
ATOM 710 C CA . LEU A 1 89 ? -16.657 21.105 1.711 1.00 45.97 89 LEU A CA 1
ATOM 711 C C . LEU A 1 89 ? -17.199 22.428 2.283 1.00 45.97 89 LEU A C 1
ATOM 713 O O . LEU A 1 89 ? -16.577 23.480 2.105 1.00 45.97 89 LEU A O 1
ATOM 717 N N . PRO A 1 90 ? -18.372 22.417 2.949 1.00 41.81 90 PRO A N 1
ATOM 718 C CA . PRO A 1 90 ? -18.948 23.624 3.526 1.00 41.81 90 PRO A CA 1
ATOM 719 C C . PRO A 1 90 ? -17.961 24.224 4.533 1.00 41.81 90 PRO A C 1
ATOM 721 O O . PRO A 1 90 ? -17.519 23.535 5.442 1.00 41.81 90 PRO A O 1
ATOM 724 N N . GLN A 1 91 ? -17.633 25.511 4.377 1.00 44.75 91 GLN A N 1
ATOM 725 C CA . GLN A 1 91 ? -16.684 26.272 5.205 1.00 44.75 91 GLN A CA 1
ATOM 726 C C . GLN A 1 91 ? -17.190 26.502 6.643 1.00 44.75 91 GLN A C 1
ATOM 728 O O . GLN A 1 91 ? -17.352 27.638 7.101 1.00 44.75 91 GLN A O 1
ATOM 733 N N . SER A 1 92 ? -17.480 25.434 7.376 1.00 46.22 92 SER A N 1
ATOM 734 C CA . SER A 1 92 ? -17.684 25.484 8.813 1.00 46.22 92 SER A CA 1
ATOM 735 C C . SER A 1 92 ? -16.351 25.136 9.480 1.00 46.22 92 SER A C 1
ATOM 737 O O . SER A 1 92 ? -15.770 24.085 9.237 1.00 46.22 92 SER A O 1
ATOM 739 N N . LYS A 1 93 ? -15.849 26.013 10.360 1.00 49.69 93 LYS A N 1
ATOM 740 C CA . LYS A 1 93 ? -14.608 25.775 11.131 1.00 49.69 93 LYS A CA 1
ATOM 741 C C . LYS A 1 93 ? -14.629 24.472 11.950 1.00 49.69 93 LYS A C 1
ATOM 743 O O . LYS A 1 93 ? -13.591 24.068 12.461 1.00 49.69 93 LYS A O 1
ATOM 748 N N . ALA A 1 94 ? -15.805 23.870 12.143 1.00 50.75 94 ALA A N 1
ATOM 749 C CA . ALA A 1 94 ? -15.966 22.598 12.831 1.00 50.75 94 ALA A CA 1
ATOM 750 C C . ALA A 1 94 ? -15.552 21.407 11.948 1.00 50.75 94 ALA A C 1
ATOM 752 O O . ALA A 1 94 ? -14.965 20.461 12.465 1.00 50.75 94 ALA A O 1
ATOM 753 N N . ASP A 1 95 ? -15.781 21.476 10.633 1.00 52.66 95 ASP A N 1
ATOM 754 C CA . ASP A 1 95 ? -15.418 20.402 9.699 1.00 52.66 95 ASP A CA 1
ATOM 755 C C . ASP A 1 95 ? -13.900 20.355 9.455 1.00 52.66 95 ASP A C 1
ATOM 757 O O . ASP A 1 95 ? -13.310 19.274 9.468 1.00 52.66 95 ASP A O 1
ATOM 761 N N . ASP A 1 96 ? -13.242 21.521 9.391 1.00 53.38 96 ASP A N 1
ATOM 762 C CA . ASP A 1 96 ? -11.775 21.631 9.310 1.00 53.38 96 ASP A CA 1
ATOM 763 C C . ASP A 1 96 ? -11.072 20.982 10.518 1.00 53.38 96 ASP A C 1
ATOM 765 O O . ASP A 1 96 ? -10.008 20.371 10.386 1.00 53.38 96 ASP A O 1
ATOM 769 N N . LEU A 1 97 ? -11.658 21.118 11.716 1.00 53.38 97 LEU A N 1
ATOM 770 C CA . LEU A 1 97 ? -11.139 20.502 12.940 1.00 53.38 97 LEU A CA 1
ATOM 771 C C . LEU A 1 97 ? -11.311 18.979 12.904 1.00 53.38 97 LEU A C 1
ATOM 773 O O . LEU A 1 97 ? -10.347 18.266 13.169 1.00 53.38 97 LEU A O 1
ATOM 777 N N . ASN A 1 98 ? -12.480 18.484 12.487 1.00 62.25 98 ASN A N 1
ATOM 778 C CA . ASN A 1 98 ? -12.767 17.048 12.405 1.00 62.25 98 ASN A CA 1
ATOM 779 C C . ASN A 1 98 ? -11.853 16.315 11.404 1.00 62.25 98 ASN A C 1
ATOM 781 O O . ASN A 1 98 ? -11.393 15.204 11.672 1.00 62.25 98 ASN A O 1
ATOM 785 N N . GLN A 1 99 ? -11.549 16.931 10.259 1.00 61.44 99 GLN A N 1
ATOM 786 C CA . GLN A 1 99 ? -10.664 16.352 9.242 1.00 61.44 99 GLN A CA 1
ATOM 787 C C . GLN A 1 99 ? -9.194 16.376 9.673 1.00 61.44 99 GLN A C 1
ATOM 789 O O . GLN A 1 99 ? -8.472 15.391 9.510 1.00 61.44 99 GLN A O 1
ATOM 794 N N . PHE A 1 100 ? -8.751 17.481 10.279 1.00 67.31 100 PHE A N 1
ATOM 795 C CA . PHE A 1 100 ? -7.420 17.583 10.871 1.00 67.31 100 PHE A CA 1
ATOM 796 C C . PHE A 1 100 ? -7.225 16.559 12.000 1.00 67.31 100 PHE A C 1
ATOM 798 O O . PHE A 1 100 ? -6.159 15.949 12.097 1.00 67.31 100 PHE A O 1
ATOM 805 N N . ASP A 1 101 ? -8.261 16.327 12.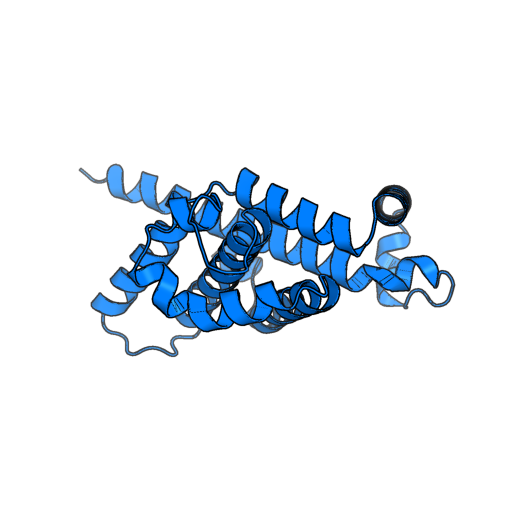806 1.00 75.56 101 ASP A N 1
ATOM 806 C CA . ASP A 1 101 ? -8.268 15.302 13.848 1.00 75.56 101 ASP A CA 1
ATOM 807 C C . ASP A 1 101 ? -8.289 13.884 13.256 1.00 75.56 101 ASP A C 1
ATOM 809 O O . ASP A 1 101 ? -7.624 13.003 13.794 1.00 75.56 101 ASP A O 1
ATOM 813 N N . SER A 1 102 ? -8.933 13.674 12.102 1.00 79.94 102 SER A N 1
ATOM 814 C CA . SER A 1 102 ? -8.937 12.386 11.385 1.00 79.94 102 SER A CA 1
ATOM 815 C C . SER A 1 102 ? -7.573 12.044 10.777 1.00 79.94 102 SER A C 1
ATOM 817 O O . SER A 1 102 ? -7.071 10.936 10.964 1.00 79.94 102 SER A O 1
ATOM 819 N N . ILE A 1 103 ? -6.909 12.996 10.109 1.00 82.75 103 ILE A N 1
ATOM 820 C CA . ILE A 1 103 ? -5.543 12.782 9.599 1.00 82.75 103 ILE A CA 1
ATOM 821 C C . ILE A 1 103 ? -4.579 12.541 10.762 1.00 82.75 103 ILE A C 1
ATOM 823 O O . ILE A 1 103 ? -3.750 11.636 10.703 1.00 82.75 103 ILE A O 1
ATOM 827 N N . LYS A 1 104 ? -4.705 13.309 11.850 1.00 81.62 104 LYS A N 1
ATOM 828 C CA . LYS A 1 104 ? -3.915 13.083 13.065 1.00 81.62 104 LYS A CA 1
ATOM 829 C C . LYS A 1 104 ? -4.170 11.723 13.687 1.00 81.62 104 LYS A C 1
ATOM 831 O O . LYS A 1 104 ? -3.222 11.107 14.160 1.00 81.62 104 LYS A O 1
ATOM 836 N N . TYR A 1 105 ? -5.419 11.273 13.712 1.00 83.38 105 TYR A N 1
ATOM 837 C CA . TYR A 1 105 ? -5.774 9.958 14.222 1.00 83.38 105 TYR A CA 1
ATOM 838 C C . TYR A 1 105 ? -5.011 8.865 13.464 1.00 83.38 105 TYR A C 1
ATOM 840 O O . TYR A 1 105 ? -4.367 8.032 14.094 1.00 83.38 105 TYR A O 1
ATOM 848 N N . ILE A 1 106 ? -4.962 8.948 12.130 1.00 86.50 106 ILE A N 1
ATOM 849 C CA . ILE A 1 106 ? -4.203 8.005 11.295 1.00 86.50 106 ILE A CA 1
ATOM 850 C C . ILE A 1 106 ? -2.687 8.141 11.515 1.00 86.50 106 ILE A C 1
ATOM 852 O O . ILE A 1 106 ? -2.012 7.148 11.770 1.00 86.50 106 ILE A O 1
ATOM 856 N N . VAL A 1 107 ? -2.146 9.363 11.469 1.00 86.75 107 VAL A N 1
ATOM 857 C CA . VAL A 1 107 ? -0.701 9.640 11.633 1.00 86.75 107 VAL A CA 1
ATOM 858 C C . VAL A 1 107 ? -0.174 9.239 13.019 1.00 86.75 107 VAL A C 1
ATOM 860 O O . VAL A 1 107 ? 1.011 8.956 13.167 1.00 86.75 107 VAL A O 1
ATOM 863 N N . ASN A 1 108 ? -1.032 9.199 14.041 1.00 86.38 108 ASN A N 1
ATOM 864 C CA . ASN A 1 108 ? -0.663 8.737 15.381 1.00 86.38 108 ASN A CA 1
ATOM 865 C C . ASN A 1 108 ? -0.770 7.213 15.550 1.00 86.38 108 ASN A C 1
ATOM 867 O O . ASN A 1 108 ? -0.172 6.677 16.481 1.00 86.38 108 ASN A O 1
ATOM 871 N N . ALA A 1 109 ? -1.527 6.526 14.689 1.00 88.25 109 ALA A N 1
ATOM 872 C CA . ALA A 1 109 ? -1.761 5.086 14.782 1.00 88.25 109 ALA A CA 1
ATOM 873 C C . ALA A 1 109 ? -0.647 4.241 14.136 1.00 88.25 109 ALA A C 1
ATOM 875 O O . ALA A 1 109 ? -0.518 3.057 14.443 1.00 88.25 109 ALA A O 1
ATOM 876 N N . ILE A 1 110 ? 0.151 4.834 13.244 1.00 89.75 110 ILE A N 1
ATOM 877 C CA . ILE A 1 110 ? 1.278 4.193 12.553 1.00 89.75 110 ILE A CA 1
ATOM 878 C C . ILE A 1 110 ? 2.352 5.227 12.249 1.00 89.75 110 ILE A C 1
ATOM 880 O O . ILE A 1 110 ? 2.024 6.366 11.939 1.00 89.75 110 ILE A O 1
ATOM 884 N N . THR A 1 111 ? 3.630 4.857 12.315 1.00 90.62 111 THR A N 1
ATOM 885 C CA . THR A 1 111 ? 4.719 5.765 11.922 1.00 90.62 111 THR A CA 1
ATOM 886 C C . THR A 1 111 ? 4.873 5.850 10.398 1.00 90.62 111 THR A C 1
ATOM 888 O O . THR A 1 111 ? 4.476 4.942 9.667 1.00 90.62 111 THR A O 1
ATOM 891 N N . SER A 1 112 ? 5.498 6.920 9.886 1.00 92.00 112 SER A N 1
ATOM 892 C CA . SER A 1 112 ? 5.795 7.018 8.447 1.00 92.00 112 SER A CA 1
ATOM 893 C C . SER A 1 112 ? 6.705 5.886 7.981 1.00 92.00 112 SER A C 1
ATOM 895 O O . SER A 1 112 ? 6.504 5.348 6.898 1.00 92.00 112 SER A O 1
ATOM 897 N N . GLU A 1 113 ? 7.691 5.515 8.800 1.00 92.56 113 GLU A N 1
ATOM 898 C CA . GLU A 1 113 ? 8.627 4.430 8.510 1.00 92.56 113 GLU A CA 1
ATOM 899 C C . GLU A 1 113 ? 7.906 3.087 8.388 1.00 92.56 113 GLU A C 1
ATOM 901 O O . GLU A 1 113 ? 8.070 2.410 7.376 1.00 92.56 113 GLU A O 1
ATOM 906 N N . GLU A 1 114 ? 7.057 2.736 9.358 1.00 92.69 114 GLU A N 1
ATOM 907 C CA . GLU A 1 114 ? 6.253 1.509 9.299 1.00 92.69 114 GLU A CA 1
ATOM 908 C C . GLU A 1 114 ? 5.309 1.521 8.094 1.00 92.69 114 GLU A C 1
ATOM 910 O O . GLU A 1 114 ? 5.248 0.544 7.355 1.00 92.69 114 GLU A O 1
ATOM 915 N N . CYS A 1 115 ? 4.621 2.637 7.837 1.00 93.50 115 CYS A N 1
ATOM 916 C CA . CYS A 1 115 ? 3.703 2.759 6.706 1.00 93.50 115 CYS A CA 1
ATOM 917 C C . CYS A 1 115 ? 4.414 2.534 5.359 1.00 93.50 115 CYS A C 1
ATOM 919 O O . CYS A 1 115 ? 3.950 1.747 4.533 1.00 93.50 115 CYS A O 1
ATOM 921 N N . ILE A 1 116 ? 5.570 3.174 5.156 1.00 95.69 116 ILE A N 1
ATOM 922 C CA . ILE A 1 116 ? 6.374 3.035 3.933 1.00 95.69 116 ILE A CA 1
ATOM 923 C C . ILE A 1 116 ? 6.966 1.631 3.827 1.00 95.69 116 ILE A C 1
ATOM 925 O O . ILE A 1 116 ? 6.996 1.070 2.734 1.00 95.69 116 ILE A O 1
ATOM 929 N N . HIS A 1 117 ? 7.443 1.063 4.936 1.00 95.81 117 HIS A N 1
ATOM 930 C CA . HIS A 1 117 ? 8.030 -0.271 4.953 1.00 95.81 117 HIS A CA 1
ATOM 931 C C . HIS A 1 117 ? 7.006 -1.340 4.572 1.00 95.81 117 HIS A C 1
ATOM 933 O O . HIS A 1 117 ? 7.262 -2.143 3.679 1.00 95.81 117 HIS A O 1
ATOM 939 N N . GLU A 1 118 ? 5.830 -1.324 5.194 1.00 94.94 118 GLU A N 1
ATOM 940 C CA . GLU A 1 118 ? 4.763 -2.275 4.883 1.00 94.94 118 GLU A CA 1
ATOM 941 C C . GLU A 1 118 ? 4.274 -2.109 3.441 1.00 94.94 118 GLU A C 1
ATOM 943 O O . GLU A 1 118 ? 4.112 -3.098 2.727 1.00 94.94 118 GLU A O 1
ATOM 948 N N . LEU A 1 119 ? 4.127 -0.867 2.967 1.00 96.69 119 LEU A N 1
ATOM 949 C CA . LEU A 1 119 ? 3.768 -0.605 1.575 1.00 96.69 119 LEU A CA 1
ATOM 950 C C . LEU A 1 119 ? 4.834 -1.137 0.607 1.00 96.69 119 LEU A C 1
ATOM 952 O O . LEU A 1 119 ? 4.503 -1.729 -0.418 1.00 96.69 119 LEU A O 1
ATOM 956 N N . PHE A 1 120 ? 6.112 -0.964 0.944 1.00 96.56 120 PHE A N 1
ATOM 957 C CA . PHE A 1 120 ? 7.216 -1.484 0.147 1.00 96.56 120 PHE A CA 1
ATOM 958 C C . PHE A 1 120 ? 7.188 -3.010 0.063 1.00 96.56 120 PHE A C 1
ATOM 960 O O . PHE A 1 120 ? 7.379 -3.554 -1.020 1.00 96.56 120 PHE A O 1
ATOM 967 N N . LEU A 1 121 ? 6.909 -3.706 1.170 1.00 95.69 121 LEU A N 1
ATOM 968 C CA . LEU A 1 121 ? 6.786 -5.166 1.170 1.00 95.69 121 LEU A CA 1
ATOM 969 C C . LEU A 1 121 ? 5.647 -5.652 0.263 1.00 95.69 121 LEU A C 1
ATOM 971 O O . LEU A 1 121 ? 5.814 -6.659 -0.424 1.00 95.69 121 LEU A O 1
ATOM 975 N N . LEU A 1 122 ? 4.519 -4.933 0.220 1.00 95.88 122 LEU A N 1
ATOM 976 C CA . LEU A 1 122 ? 3.411 -5.241 -0.693 1.00 95.88 122 LEU A CA 1
ATOM 977 C C . LEU A 1 122 ? 3.786 -5.011 -2.158 1.00 95.88 122 LEU A C 1
ATOM 979 O O . LEU A 1 122 ? 3.466 -5.824 -3.015 1.00 95.88 122 LEU A O 1
ATOM 983 N N . VAL A 1 123 ? 4.483 -3.918 -2.459 1.00 95.88 123 VAL A N 1
ATOM 984 C CA . VAL A 1 123 ? 4.968 -3.657 -3.820 1.00 95.88 123 VAL A CA 1
ATOM 985 C C . VAL A 1 123 ? 5.976 -4.728 -4.238 1.00 95.88 123 VAL A C 1
ATOM 987 O O . VAL A 1 123 ? 5.883 -5.272 -5.335 1.00 95.88 123 VAL A O 1
ATOM 990 N N . LEU A 1 124 ? 6.900 -5.085 -3.345 1.00 95.75 124 LEU A N 1
ATOM 991 C CA . LEU A 1 124 ? 7.924 -6.096 -3.587 1.00 95.75 124 LEU A CA 1
ATOM 992 C C . LEU A 1 124 ? 7.329 -7.492 -3.813 1.00 95.75 124 LEU A C 1
ATOM 994 O O . LEU A 1 124 ? 7.866 -8.249 -4.619 1.00 95.75 124 LEU A O 1
ATOM 998 N N . SER A 1 125 ? 6.228 -7.837 -3.136 1.00 94.56 125 SER A N 1
ATOM 999 C CA . SER A 1 125 ? 5.548 -9.122 -3.343 1.00 94.56 125 SER A CA 1
ATOM 1000 C C . SER A 1 125 ? 4.880 -9.230 -4.716 1.00 94.56 125 SER A C 1
ATOM 1002 O O . SER A 1 125 ? 4.711 -10.342 -5.212 1.00 94.56 125 SER A O 1
ATOM 1004 N N . VAL A 1 126 ? 4.547 -8.095 -5.336 1.00 93.50 126 VAL A N 1
ATOM 1005 C CA . VAL A 1 126 ? 3.977 -8.026 -6.684 1.00 93.50 126 VAL A CA 1
ATOM 1006 C C . VAL A 1 126 ? 5.061 -8.049 -7.756 1.00 93.50 126 VAL A C 1
ATOM 1008 O O . VAL A 1 126 ? 4.996 -8.865 -8.668 1.00 93.50 126 VAL A O 1
ATOM 1011 N N . ILE A 1 127 ? 6.056 -7.167 -7.651 1.00 92.88 127 ILE A N 1
ATOM 1012 C CA . ILE A 1 127 ? 7.066 -6.993 -8.710 1.00 92.88 127 ILE A CA 1
ATOM 1013 C C . ILE A 1 127 ? 8.201 -8.024 -8.625 1.00 92.88 127 ILE A C 1
ATOM 1015 O O . ILE A 1 127 ? 8.915 -8.251 -9.595 1.00 92.88 127 ILE A O 1
ATOM 1019 N N . GLY A 1 128 ? 8.400 -8.628 -7.451 1.00 93.06 128 GLY A N 1
ATOM 1020 C CA . GLY A 1 128 ? 9.495 -9.551 -7.178 1.00 93.06 128 GLY A CA 1
ATOM 1021 C C . GLY A 1 128 ? 10.839 -8.870 -6.882 1.00 93.06 128 GLY A C 1
ATOM 1022 O O . GLY A 1 128 ? 11.158 -7.777 -7.354 1.00 93.06 128 GLY A O 1
ATOM 1023 N N . ILE A 1 129 ? 11.666 -9.558 -6.091 1.00 93.19 129 ILE A N 1
ATOM 1024 C CA . ILE A 1 129 ? 12.994 -9.071 -5.678 1.00 93.19 129 ILE A CA 1
ATOM 1025 C C . ILE A 1 129 ? 13.923 -8.905 -6.887 1.00 93.19 129 ILE A C 1
ATOM 1027 O O . ILE A 1 129 ? 14.589 -7.879 -7.002 1.00 93.19 129 ILE A O 1
ATOM 1031 N N . ASP A 1 130 ? 13.909 -9.861 -7.817 1.00 92.19 130 ASP A N 1
ATOM 1032 C CA . ASP A 1 130 ? 14.786 -9.851 -8.993 1.00 92.19 130 ASP A CA 1
ATOM 1033 C C . ASP A 1 130 ? 14.555 -8.615 -9.877 1.00 92.19 130 ASP A C 1
ATOM 1035 O O . ASP A 1 130 ? 15.507 -7.991 -10.352 1.00 92.19 130 ASP A O 1
ATOM 1039 N N . TYR A 1 131 ? 13.290 -8.228 -10.080 1.00 92.25 131 TYR A N 1
ATOM 1040 C CA . TYR A 1 131 ? 12.950 -7.003 -10.803 1.00 92.25 131 TYR A CA 1
ATOM 1041 C C . TYR A 1 131 ? 13.443 -5.771 -10.038 1.00 92.25 131 TYR A C 1
ATOM 1043 O O . TYR A 1 131 ? 14.056 -4.873 -10.620 1.00 92.25 131 TYR A O 1
ATOM 1051 N N . PHE A 1 132 ? 13.203 -5.725 -8.725 1.00 91.50 132 PHE A N 1
ATOM 1052 C CA . PHE A 1 132 ? 13.593 -4.592 -7.893 1.00 91.50 132 PHE A CA 1
ATOM 1053 C C . PHE A 1 132 ? 15.111 -4.354 -7.901 1.00 91.50 132 PHE A C 1
ATOM 1055 O O . PHE A 1 132 ? 15.547 -3.215 -8.068 1.00 91.50 132 PHE A O 1
ATOM 1062 N N . GLU A 1 133 ? 15.925 -5.406 -7.796 1.00 91.12 133 GLU A N 1
ATOM 1063 C CA . GLU A 1 133 ? 17.388 -5.299 -7.876 1.00 91.12 133 GLU A CA 1
ATOM 1064 C C . GLU A 1 133 ? 17.842 -4.737 -9.232 1.00 91.12 133 GLU A C 1
ATOM 1066 O O . GLU A 1 133 ? 18.660 -3.814 -9.293 1.00 91.12 133 GLU A O 1
ATOM 1071 N N . LYS A 1 134 ? 17.256 -5.222 -10.335 1.00 88.56 134 LYS A N 1
ATOM 1072 C CA . LYS A 1 134 ? 17.529 -4.692 -11.681 1.00 88.56 134 LYS A CA 1
ATOM 1073 C C . LYS A 1 134 ? 17.131 -3.223 -11.808 1.00 88.56 134 LYS A C 1
ATOM 1075 O O . LYS A 1 134 ? 17.890 -2.432 -12.370 1.00 88.56 134 LYS A O 1
ATOM 1080 N N . TYR A 1 135 ? 15.968 -2.849 -11.276 1.00 86.88 135 TYR A N 1
ATOM 1081 C CA . TYR A 1 135 ? 15.508 -1.463 -11.236 1.00 86.88 135 TYR A CA 1
ATOM 1082 C C . TYR A 1 135 ? 16.491 -0.564 -10.481 1.00 86.88 135 TYR A C 1
ATOM 1084 O O . TYR A 1 135 ? 16.859 0.504 -10.978 1.00 86.88 135 TYR A O 1
ATOM 1092 N N . GLN A 1 136 ? 16.975 -1.011 -9.320 1.00 87.12 136 GLN A N 1
ATOM 1093 C CA . GLN A 1 136 ? 17.958 -0.274 -8.529 1.00 87.12 136 GLN A CA 1
ATOM 1094 C C . GLN A 1 136 ? 19.297 -0.097 -9.246 1.00 87.12 136 GLN A C 1
ATOM 1096 O O . GLN A 1 136 ? 19.928 0.948 -9.094 1.00 87.12 136 GLN A O 1
ATOM 1101 N N . GLU A 1 137 ? 19.754 -1.081 -10.018 1.00 86.12 137 GLU A N 1
ATOM 1102 C CA . GLU A 1 137 ? 20.970 -0.917 -10.817 1.00 86.12 137 GLU A CA 1
ATOM 1103 C C . GLU A 1 137 ? 20.765 0.066 -11.971 1.00 86.12 137 GLU A C 1
ATOM 1105 O O . GLU A 1 137 ? 21.625 0.909 -12.224 1.00 86.12 137 GLU A O 1
ATOM 1110 N N . LYS A 1 138 ? 19.607 0.020 -12.636 1.00 80.31 138 LYS A N 1
ATOM 1111 C CA . LYS A 1 138 ? 19.330 0.886 -13.787 1.00 80.31 138 LYS A CA 1
ATOM 1112 C C . LYS A 1 138 ? 19.088 2.343 -13.411 1.00 80.31 138 LYS A C 1
ATOM 1114 O O . LYS A 1 138 ? 19.555 3.216 -14.128 1.00 80.31 138 LYS A O 1
ATOM 1119 N N . ILE A 1 139 ? 18.453 2.641 -12.276 1.00 79.62 139 ILE A N 1
ATOM 1120 C CA . ILE A 1 139 ? 18.235 4.038 -11.853 1.00 79.62 139 ILE A CA 1
ATOM 1121 C C . ILE A 1 139 ? 19.536 4.775 -11.480 1.00 79.62 139 ILE A C 1
ATOM 1123 O O . ILE A 1 139 ? 19.547 6.001 -11.383 1.00 79.62 139 ILE A O 1
ATOM 1127 N N . LYS A 1 140 ? 20.652 4.053 -11.295 1.00 79.50 140 LYS A N 1
ATOM 1128 C CA . LYS A 1 140 ? 21.985 4.660 -11.138 1.00 79.50 140 LYS A CA 1
ATOM 1129 C C . LYS A 1 140 ? 22.526 5.231 -12.453 1.00 79.50 140 LYS A C 1
ATOM 1131 O O . LYS A 1 140 ? 23.431 6.062 -12.402 1.00 79.50 140 LYS A O 1
ATOM 1136 N N . ASP A 1 141 ? 22.011 4.786 -13.601 1.00 78.19 141 ASP A N 1
ATOM 1137 C CA . ASP A 1 141 ? 22.337 5.341 -14.914 1.00 78.19 141 ASP A CA 1
ATOM 1138 C C . ASP A 1 141 ? 21.603 6.686 -15.097 1.00 78.19 141 ASP A C 1
ATOM 1140 O O . ASP A 1 141 ? 20.370 6.710 -15.137 1.00 78.19 141 ASP A O 1
ATOM 1144 N N . PRO A 1 142 ? 22.318 7.820 -15.232 1.00 68.88 142 PRO A N 1
ATOM 1145 C CA . PRO A 1 142 ? 21.702 9.131 -15.444 1.00 68.88 142 PRO A CA 1
ATOM 1146 C C . PRO A 1 142 ? 20.794 9.193 -16.681 1.00 68.88 142 PRO A C 1
ATOM 1148 O O . PRO A 1 142 ? 19.839 9.972 -16.699 1.00 68.88 142 PRO A O 1
ATOM 1151 N N . ASP A 1 143 ? 21.053 8.360 -17.695 1.00 69.88 143 ASP A N 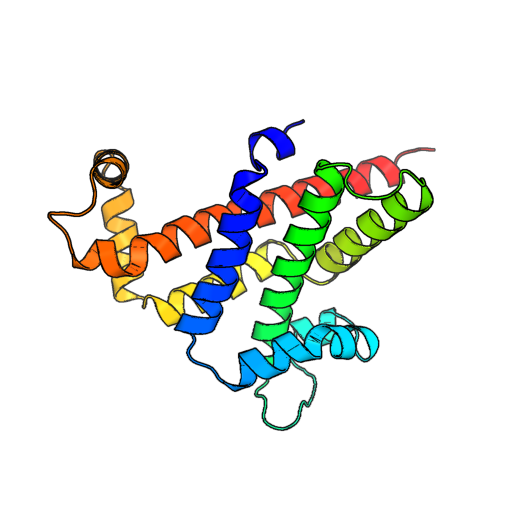1
ATOM 1152 C CA . ASP A 1 143 ? 20.261 8.315 -18.927 1.00 69.88 143 ASP A CA 1
ATOM 1153 C C . ASP A 1 143 ? 18.950 7.528 -18.762 1.00 69.88 143 ASP A C 1
ATOM 1155 O O . ASP A 1 143 ? 18.054 7.630 -19.604 1.00 69.88 143 ASP A O 1
ATOM 1159 N N . PHE A 1 144 ? 18.800 6.753 -17.683 1.00 66.69 144 PHE A N 1
ATOM 1160 C CA . PHE A 1 144 ? 17.594 5.970 -17.398 1.00 66.69 144 PHE A CA 1
ATOM 1161 C C . PHE A 1 144 ? 16.363 6.862 -17.205 1.00 66.69 144 PHE A C 1
ATOM 1163 O O . PHE A 1 144 ? 15.297 6.584 -17.755 1.00 66.69 144 PHE A O 1
ATOM 1170 N N . VAL A 1 145 ? 16.530 7.983 -16.496 1.00 60.22 145 VAL A N 1
ATOM 1171 C CA . VAL A 1 145 ? 15.459 8.965 -16.255 1.00 60.22 145 VAL A CA 1
ATOM 1172 C C . VAL A 1 145 ? 15.010 9.615 -17.565 1.00 60.22 145 VAL A C 1
ATOM 1174 O O . VAL A 1 145 ? 13.822 9.835 -17.776 1.00 60.22 145 VAL A O 1
ATOM 1177 N N . LEU A 1 146 ? 15.945 9.878 -18.486 1.00 58.00 146 LEU A N 1
ATOM 1178 C CA . LEU A 1 146 ? 15.615 10.453 -19.791 1.00 58.00 146 LEU A CA 1
ATOM 1179 C C . LEU A 1 146 ? 14.859 9.457 -20.683 1.00 58.00 146 LEU A C 1
ATOM 1181 O O . LEU A 1 146 ? 13.931 9.854 -21.391 1.00 58.00 146 LEU A O 1
ATOM 1185 N N . LYS A 1 147 ? 15.233 8.170 -20.629 1.00 58.72 147 LYS A N 1
ATOM 1186 C CA . LYS A 1 147 ? 14.598 7.081 -21.390 1.00 58.72 147 LYS A CA 1
ATOM 1187 C C .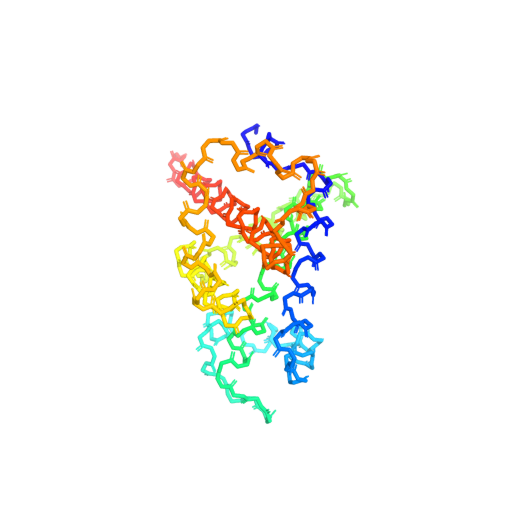 LYS A 1 147 ? 13.160 6.798 -20.943 1.00 58.72 147 LYS A C 1
ATOM 1189 O O . LYS A 1 147 ? 12.341 6.509 -21.807 1.00 58.72 147 LYS A O 1
ATOM 1194 N N . GLN A 1 148 ? 12.815 6.981 -19.661 1.00 55.56 148 GLN A N 1
ATOM 1195 C CA . GLN A 1 148 ? 11.416 6.900 -19.195 1.00 55.56 148 GLN A CA 1
ATOM 1196 C C . GLN A 1 148 ? 10.479 7.821 -19.990 1.00 55.56 148 GLN A C 1
ATOM 1198 O O . GLN A 1 148 ? 9.374 7.427 -20.342 1.00 55.56 148 GLN A O 1
ATOM 1203 N N . THR A 1 149 ? 10.935 9.028 -20.333 1.00 54.28 149 THR A N 1
ATOM 1204 C CA . THR A 1 149 ? 10.151 10.010 -21.106 1.00 54.28 149 THR A CA 1
ATOM 1205 C C . THR A 1 149 ? 9.865 9.583 -22.550 1.00 54.28 149 THR A C 1
ATOM 1207 O O . THR A 1 149 ? 8.986 10.156 -23.189 1.00 54.28 149 THR A O 1
ATOM 1210 N N . ILE A 1 150 ? 10.639 8.632 -23.085 1.00 55.72 150 ILE A N 1
ATOM 1211 C CA . ILE A 1 150 ? 10.581 8.174 -24.483 1.00 55.72 150 ILE A CA 1
ATOM 1212 C C . ILE A 1 150 ? 9.906 6.788 -24.582 1.00 55.72 150 ILE A C 1
ATOM 1214 O O . ILE A 1 150 ? 9.518 6.389 -25.673 1.00 55.72 150 ILE A O 1
ATOM 1218 N N . GLY A 1 151 ? 9.690 6.105 -23.450 1.00 55.59 151 GLY A N 1
ATOM 1219 C CA . GLY A 1 151 ? 9.191 4.729 -23.378 1.00 55.59 151 GLY A CA 1
ATOM 1220 C C . GLY A 1 151 ? 10.327 3.699 -23.351 1.00 55.59 151 GLY A C 1
ATOM 1221 O O . GLY A 1 151 ? 11.405 3.918 -23.913 1.00 55.59 151 GLY A O 1
ATOM 1222 N N . PHE A 1 152 ? 10.106 2.555 -22.694 1.00 56.06 152 PHE A N 1
ATOM 1223 C CA . PHE A 1 152 ? 11.072 1.447 -22.630 1.00 56.06 152 PHE A CA 1
ATOM 1224 C C . PHE A 1 152 ? 11.014 0.547 -23.871 1.00 56.06 152 PHE A C 1
ATOM 1226 O O . PHE A 1 152 ? 11.141 -0.670 -23.768 1.00 56.06 152 PHE A O 1
ATOM 1233 N N . ASP A 1 153 ? 10.906 1.132 -25.067 1.00 54.94 153 ASP A N 1
ATOM 1234 C CA . ASP A 1 153 ? 10.808 0.398 -26.342 1.00 54.94 153 ASP A CA 1
ATOM 1235 C C . ASP A 1 153 ? 11.952 -0.619 -26.552 1.00 54.94 153 ASP A C 1
ATOM 1237 O O . ASP A 1 153 ? 11.825 -1.572 -27.320 1.00 54.94 153 ASP A O 1
ATOM 1241 N N . ASN A 1 154 ? 13.080 -0.428 -25.858 1.00 58.28 154 ASN A N 1
ATOM 1242 C CA . ASN A 1 154 ? 14.261 -1.289 -25.920 1.00 58.28 154 ASN A CA 1
ATOM 1243 C C . ASN A 1 154 ? 14.444 -2.212 -24.696 1.00 58.28 154 ASN A C 1
ATOM 1245 O O . ASN A 1 154 ? 15.432 -2.944 -24.653 1.00 58.28 154 ASN A O 1
ATOM 1249 N N . ASP A 1 155 ? 13.550 -2.174 -23.701 1.00 65.69 155 ASP A N 1
ATOM 1250 C CA . ASP A 1 155 ? 13.681 -2.928 -22.444 1.00 65.69 155 ASP A CA 1
ATOM 1251 C C . ASP A 1 155 ? 12.313 -3.368 -21.873 1.00 65.69 155 ASP A C 1
ATOM 1253 O O . ASP A 1 155 ? 11.853 -2.837 -20.859 1.00 65.69 155 ASP A O 1
ATOM 1257 N N . PRO A 1 156 ? 11.649 -4.349 -22.518 1.00 70.06 156 PRO A N 1
ATOM 1258 C CA . PRO A 1 156 ? 10.288 -4.769 -22.168 1.00 70.06 156 PRO A CA 1
ATOM 1259 C C . PRO A 1 156 ? 10.167 -5.325 -20.747 1.00 70.06 156 PRO A C 1
ATOM 1261 O O . PRO A 1 156 ? 9.103 -5.255 -20.145 1.00 70.06 156 PRO A O 1
ATOM 1264 N N . GLU A 1 157 ? 11.262 -5.878 -20.215 1.00 69.94 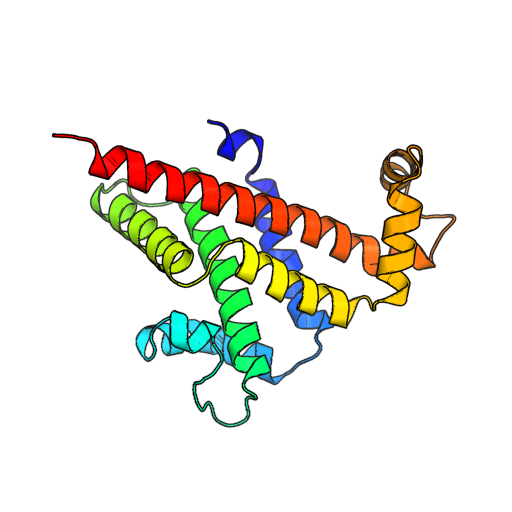157 GLU A N 1
ATOM 1265 C CA . GLU A 1 157 ? 11.311 -6.396 -18.848 1.00 69.94 157 GLU A CA 1
ATOM 1266 C C . GLU A 1 157 ? 11.193 -5.261 -17.826 1.00 69.94 157 GLU A C 1
ATOM 1268 O O . GLU A 1 157 ? 10.552 -5.449 -16.803 1.00 69.94 157 GLU A O 1
ATOM 1273 N N . MET A 1 158 ? 11.759 -4.076 -18.095 1.00 72.75 158 MET A N 1
ATOM 1274 C CA . MET A 1 158 ? 11.576 -2.913 -17.215 1.00 72.75 158 MET A CA 1
ATOM 1275 C C . MET A 1 158 ? 10.200 -2.285 -17.349 1.00 72.75 158 MET A C 1
ATOM 1277 O O . MET A 1 158 ? 9.680 -1.771 -16.369 1.00 72.75 158 MET A O 1
ATOM 1281 N N . ASP A 1 159 ? 9.609 -2.318 -18.537 1.00 76.50 159 ASP A N 1
ATOM 1282 C CA . ASP A 1 159 ? 8.286 -1.734 -18.761 1.00 76.50 159 ASP A CA 1
ATOM 1283 C C . ASP A 1 159 ? 7.196 -2.442 -17.931 1.00 76.50 159 ASP A C 1
ATOM 1285 O O . ASP A 1 159 ? 6.222 -1.823 -17.514 1.00 76.50 159 ASP A O 1
ATOM 1289 N N . GLU A 1 160 ? 7.397 -3.726 -17.609 1.00 78.81 160 GLU A N 1
ATOM 1290 C CA . GLU A 1 160 ? 6.404 -4.580 -16.946 1.00 78.81 160 GLU A CA 1
ATOM 1291 C C . GLU A 1 160 ? 5.927 -4.052 -15.581 1.00 78.81 160 GLU A C 1
ATOM 1293 O O . GLU A 1 160 ? 4.739 -4.133 -15.254 1.00 78.81 160 GLU A O 1
ATOM 1298 N N . HIS A 1 161 ? 6.834 -3.495 -14.774 1.00 87.62 161 HIS A N 1
ATOM 1299 C CA . HIS A 1 161 ? 6.516 -3.035 -13.416 1.00 87.62 161 HIS A CA 1
ATOM 1300 C C . HIS A 1 161 ? 6.948 -1.593 -13.140 1.00 87.62 161 HIS A C 1
ATOM 1302 O O . HIS A 1 161 ? 6.904 -1.142 -11.989 1.00 87.62 161 HIS A O 1
ATOM 1308 N N . ILE A 1 162 ? 7.357 -0.839 -14.167 1.00 85.69 162 ILE A N 1
ATOM 1309 C CA . ILE A 1 162 ? 7.838 0.528 -13.965 1.00 85.69 162 ILE A CA 1
ATOM 1310 C C . ILE A 1 162 ? 6.761 1.437 -13.380 1.00 85.69 162 ILE A C 1
ATOM 1312 O O . ILE A 1 162 ? 7.049 2.197 -12.457 1.00 85.69 162 ILE A O 1
ATOM 1316 N N . ASP A 1 163 ? 5.519 1.293 -13.836 1.00 86.56 163 ASP A N 1
ATOM 1317 C CA . ASP A 1 163 ? 4.380 2.058 -13.333 1.00 86.56 163 ASP A CA 1
ATOM 1318 C C . ASP A 1 163 ? 4.185 1.858 -11.827 1.00 86.56 163 ASP A C 1
ATOM 1320 O O . ASP A 1 163 ? 3.961 2.823 -11.097 1.00 86.56 163 ASP A O 1
ATOM 1324 N N . MET A 1 164 ? 4.327 0.620 -11.339 1.00 91.75 164 MET A N 1
ATOM 1325 C CA . MET A 1 164 ? 4.207 0.307 -9.912 1.00 91.75 164 MET A CA 1
ATOM 1326 C C . MET A 1 164 ? 5.367 0.912 -9.109 1.00 91.75 164 MET A C 1
ATOM 1328 O O . MET A 1 164 ? 5.157 1.437 -8.017 1.00 91.75 164 MET A O 1
ATOM 1332 N N . MET A 1 165 ? 6.584 0.912 -9.662 1.00 91.25 165 MET A N 1
ATOM 1333 C CA . MET A 1 165 ? 7.746 1.544 -9.025 1.00 91.25 165 MET A CA 1
ATOM 1334 C C . MET A 1 165 ? 7.637 3.066 -8.957 1.00 91.25 165 MET A C 1
ATOM 1336 O O . MET A 1 165 ? 7.964 3.666 -7.930 1.00 91.25 165 MET A O 1
ATOM 1340 N N . VAL A 1 166 ? 7.175 3.693 -10.038 1.00 88.12 166 VAL A N 1
ATOM 1341 C CA . VAL A 1 166 ? 6.945 5.139 -10.101 1.00 88.12 166 VAL A CA 1
ATOM 1342 C C . VAL A 1 166 ? 5.826 5.530 -9.142 1.00 88.12 166 VAL A C 1
ATOM 1344 O O . VAL A 1 166 ? 5.996 6.464 -8.355 1.00 88.12 166 VAL A O 1
ATOM 1347 N N . TRP A 1 167 ? 4.721 4.782 -9.137 1.00 93.12 167 TRP A N 1
ATOM 1348 C CA . TRP A 1 167 ? 3.640 4.998 -8.183 1.00 93.12 167 TRP A CA 1
ATOM 1349 C C . TRP A 1 167 ? 4.113 4.828 -6.736 1.00 93.12 167 TRP A C 1
ATOM 1351 O O . TRP A 1 167 ? 3.816 5.681 -5.904 1.00 93.12 167 TRP A O 1
ATOM 1361 N N . PHE A 1 168 ? 4.903 3.797 -6.421 1.00 94.31 168 PHE A N 1
ATOM 1362 C CA . PHE A 1 168 ? 5.438 3.615 -5.071 1.00 94.31 168 PHE A CA 1
ATOM 1363 C C . PHE A 1 168 ? 6.320 4.797 -4.644 1.00 94.31 168 PHE A C 1
ATOM 1365 O O . PHE A 1 168 ? 6.220 5.265 -3.509 1.00 94.31 168 PHE A O 1
ATOM 1372 N N . ALA A 1 169 ? 7.152 5.325 -5.547 1.00 90.88 169 ALA A N 1
ATOM 1373 C CA . ALA A 1 169 ? 7.950 6.517 -5.269 1.00 90.88 169 ALA A CA 1
ATOM 1374 C C . ALA A 1 169 ? 7.067 7.746 -4.977 1.00 90.88 169 ALA A C 1
ATOM 1376 O O . ALA A 1 169 ? 7.345 8.488 -4.032 1.00 90.88 169 ALA A O 1
ATOM 1377 N N . LEU A 1 170 ? 5.981 7.930 -5.736 1.00 91.12 170 LEU A N 1
ATOM 1378 C CA . LEU A 1 170 ? 4.994 8.986 -5.498 1.00 91.12 170 LEU A CA 1
ATOM 1379 C C . LEU A 1 170 ? 4.278 8.803 -4.150 1.00 91.12 170 LEU A C 1
ATOM 1381 O O . LEU A 1 170 ? 4.227 9.738 -3.351 1.00 91.12 170 LEU A O 1
ATOM 1385 N N . ALA A 1 171 ? 3.782 7.598 -3.864 1.00 93.50 171 ALA A N 1
ATOM 1386 C CA . ALA A 1 171 ? 3.113 7.259 -2.611 1.00 93.50 171 ALA A CA 1
ATOM 1387 C C . ALA A 1 171 ? 4.033 7.476 -1.404 1.00 93.50 171 ALA A C 1
ATOM 1389 O O . ALA A 1 171 ? 3.623 8.071 -0.409 1.00 93.50 171 ALA A O 1
ATOM 1390 N N . ARG A 1 172 ? 5.305 7.081 -1.509 1.00 94.06 172 ARG A N 1
ATOM 1391 C CA . ARG A 1 172 ? 6.314 7.336 -0.480 1.00 94.06 172 ARG A CA 1
ATOM 1392 C C . ARG A 1 172 ? 6.486 8.831 -0.215 1.00 94.06 172 ARG A C 1
ATOM 1394 O O . ARG A 1 172 ? 6.416 9.245 0.940 1.00 94.06 172 ARG A O 1
ATOM 1401 N N . LEU A 1 173 ? 6.688 9.636 -1.261 1.00 90.75 173 LEU A N 1
ATOM 1402 C CA . LEU A 1 173 ? 6.835 11.089 -1.120 1.00 90.75 173 LEU A CA 1
ATOM 1403 C C . LEU A 1 173 ? 5.591 11.721 -0.490 1.00 90.75 173 LEU A C 1
ATOM 1405 O O . LEU A 1 173 ? 5.717 12.596 0.369 1.00 90.75 173 LEU A O 1
ATOM 1409 N N . PHE A 1 174 ? 4.401 11.260 -0.875 1.00 91.44 174 PHE A N 1
ATOM 1410 C CA . PHE A 1 174 ? 3.141 11.688 -0.277 1.00 91.44 174 PHE A CA 1
ATOM 1411 C C . PHE A 1 174 ? 3.095 11.376 1.228 1.00 91.44 174 PHE A C 1
ATOM 1413 O O . PHE A 1 174 ? 2.906 12.293 2.030 1.00 91.44 174 PHE A O 1
ATOM 1420 N N . ILE A 1 175 ? 3.347 10.122 1.623 1.00 92.38 175 ILE A N 1
ATOM 1421 C CA . ILE A 1 175 ? 3.345 9.685 3.029 1.00 92.38 175 ILE A CA 1
ATOM 1422 C C . ILE A 1 175 ? 4.352 10.501 3.845 1.00 92.38 175 ILE A C 1
ATOM 1424 O O . ILE A 1 175 ? 3.982 11.101 4.854 1.00 92.38 175 ILE A O 1
ATOM 1428 N N . GLU A 1 176 ? 5.609 10.587 3.400 1.00 91.00 176 GLU A N 1
ATOM 1429 C CA . GLU A 1 176 ? 6.652 11.352 4.097 1.00 91.00 176 GLU A CA 1
ATOM 1430 C C . GLU A 1 176 ? 6.229 12.818 4.284 1.00 91.00 176 GLU A C 1
ATOM 1432 O O . GLU A 1 176 ? 6.376 13.387 5.370 1.00 91.00 176 GLU A O 1
ATOM 1437 N N . SER A 1 177 ? 5.634 13.423 3.255 1.00 87.56 177 SER A N 1
ATOM 1438 C CA . SER A 1 177 ? 5.231 14.827 3.295 1.00 87.56 177 SER A CA 1
ATOM 1439 C C . SER A 1 177 ? 4.053 15.084 4.241 1.00 87.56 177 SER A C 1
ATOM 1441 O O . SER A 1 177 ? 4.087 16.057 5.004 1.00 87.56 177 SER A O 1
ATOM 1443 N N . ILE A 1 178 ? 3.039 14.210 4.243 1.00 86.81 178 ILE A N 1
ATOM 1444 C CA . ILE A 1 178 ? 1.903 14.273 5.177 1.00 86.81 178 ILE A CA 1
ATOM 1445 C C . ILE A 1 178 ? 2.405 14.149 6.613 1.00 86.81 178 ILE A C 1
ATOM 1447 O O . ILE A 1 178 ? 2.120 15.008 7.452 1.00 86.81 178 ILE A O 1
ATOM 1451 N N . PHE A 1 179 ? 3.219 13.134 6.893 1.00 86.50 179 PHE A N 1
ATOM 1452 C CA . PHE A 1 179 ? 3.731 12.899 8.236 1.00 86.50 179 PHE A CA 1
ATOM 1453 C C . PHE A 1 179 ? 4.571 14.073 8.746 1.00 86.50 179 PHE A C 1
ATOM 1455 O O . PHE A 1 179 ? 4.340 14.544 9.858 1.00 86.50 179 PHE A O 1
ATOM 1462 N N . ILE A 1 180 ? 5.468 14.636 7.930 1.00 84.62 180 ILE A N 1
ATOM 1463 C CA . ILE A 1 180 ? 6.253 15.822 8.311 1.00 84.62 180 ILE A CA 1
ATOM 1464 C C . ILE A 1 180 ? 5.346 17.025 8.606 1.00 84.62 180 ILE A C 1
ATOM 1466 O O . ILE A 1 180 ? 5.573 17.754 9.579 1.00 84.62 180 ILE A O 1
ATOM 1470 N N . TYR A 1 181 ? 4.327 17.259 7.776 1.00 80.38 181 TYR A N 1
ATOM 1471 C CA . TYR A 1 181 ? 3.434 18.408 7.924 1.00 80.38 181 TYR A CA 1
ATOM 1472 C C . TYR A 1 181 ? 2.598 18.327 9.210 1.00 80.38 181 TYR A C 1
ATOM 1474 O O . TYR A 1 181 ? 2.574 19.280 9.999 1.00 80.38 181 TYR A O 1
ATOM 1482 N N . TYR A 1 182 ? 1.959 17.184 9.460 1.00 75.44 182 TYR A N 1
ATOM 1483 C CA . TYR A 1 182 ? 1.089 17.006 10.623 1.00 75.44 182 TYR A CA 1
ATOM 1484 C C . TYR A 1 182 ? 1.876 16.800 11.927 1.00 75.44 182 TYR A C 1
ATOM 1486 O O . TYR A 1 182 ? 1.420 17.261 12.978 1.00 75.44 182 TYR A O 1
ATOM 1494 N N . HIS A 1 183 ? 3.094 16.245 11.869 1.00 68.69 183 HIS A N 1
ATOM 1495 C CA . HIS A 1 183 ? 3.993 16.167 13.026 1.00 68.69 183 HIS A CA 1
ATOM 1496 C C . HIS A 1 183 ? 4.481 17.558 13.472 1.00 68.69 183 HIS A C 1
ATOM 1498 O O . HIS A 1 183 ? 4.373 17.907 14.646 1.00 68.69 183 HIS A O 1
ATOM 1504 N N . ARG A 1 184 ? 4.908 18.431 12.543 1.00 58.34 184 ARG A N 1
ATOM 1505 C CA . ARG A 1 184 ? 5.309 19.818 12.880 1.00 58.34 184 ARG A CA 1
ATOM 1506 C C . ARG A 1 184 ? 4.162 20.669 13.423 1.00 58.34 184 ARG A C 1
ATOM 1508 O O . ARG A 1 184 ? 4.376 21.548 14.260 1.00 58.34 184 ARG A O 1
ATOM 1515 N N . SER A 1 185 ? 2.934 20.429 12.963 1.00 55.22 185 SER A N 1
ATOM 1516 C CA . SER A 1 185 ? 1.765 21.154 13.469 1.00 55.22 185 SER A CA 1
ATOM 1517 C C . SER A 1 185 ? 1.493 20.857 14.954 1.00 55.22 185 SER A C 1
ATOM 1519 O O . SER A 1 185 ? 1.055 21.749 15.684 1.00 55.22 185 SER A O 1
ATOM 1521 N N . TYR A 1 186 ? 1.822 19.650 15.431 1.00 48.19 186 TYR A N 1
ATOM 1522 C CA . TYR A 1 186 ? 1.709 19.262 16.842 1.00 48.19 186 TYR A CA 1
ATOM 1523 C C . TYR A 1 186 ? 2.656 20.064 17.751 1.00 48.19 186 TYR A C 1
ATOM 1525 O O . TYR A 1 186 ? 2.216 20.636 18.750 1.00 48.19 186 TYR A O 1
ATOM 1533 N N . GLU A 1 187 ? 3.927 20.203 17.365 1.00 48.56 187 GLU A N 1
ATOM 1534 C CA . GLU A 1 187 ? 4.920 20.963 18.141 1.00 48.56 187 GLU A CA 1
ATOM 1535 C C . GLU A 1 187 ? 4.611 22.466 18.199 1.00 48.56 187 GLU A C 1
ATOM 1537 O O . GLU A 1 187 ? 4.862 23.119 19.211 1.00 48.56 187 GLU A O 1
ATOM 1542 N N . SER A 1 188 ? 4.026 23.030 17.139 1.00 49.88 188 SER A N 1
ATOM 1543 C CA . SER A 1 188 ? 3.660 24.453 17.111 1.00 49.88 188 SER A CA 1
ATOM 1544 C C . SER A 1 188 ? 2.455 24.808 17.996 1.00 49.88 188 SER A C 1
ATOM 1546 O O . SER A 1 188 ? 2.397 25.922 18.512 1.00 49.88 188 SER A O 1
ATOM 1548 N N . LYS A 1 189 ? 1.508 23.876 18.201 1.00 47.25 189 LYS A N 1
ATOM 1549 C CA . LYS A 1 189 ? 0.301 24.099 19.023 1.00 47.25 189 LYS A CA 1
ATOM 1550 C C . LYS A 1 189 ? 0.548 23.864 20.517 1.00 47.25 189 LYS A C 1
ATOM 1552 O O . LYS A 1 189 ? -0.061 24.545 21.331 1.00 47.25 189 LYS A O 1
ATOM 1557 N N . ASN A 1 190 ? 1.473 22.974 20.879 1.00 43.44 190 ASN A N 1
ATOM 1558 C CA . ASN A 1 190 ? 1.842 22.714 22.279 1.00 43.44 190 ASN A CA 1
ATOM 1559 C C . ASN A 1 190 ? 2.855 23.719 22.863 1.00 43.44 190 ASN A C 1
ATOM 1561 O O . ASN A 1 190 ? 3.180 23.635 24.043 1.00 43.44 190 ASN A O 1
ATOM 1565 N N . ASN A 1 191 ? 3.341 24.669 22.057 1.00 42.00 191 ASN A N 1
ATOM 1566 C CA . ASN A 1 191 ? 4.279 25.720 22.468 1.00 42.00 191 ASN A CA 1
ATOM 1567 C C . ASN A 1 191 ? 3.653 27.130 22.489 1.00 42.00 191 ASN A C 1
ATOM 1569 O O . ASN A 1 191 ? 4.381 28.123 22.528 1.00 42.00 191 ASN A O 1
ATOM 1573 N N . GLN A 1 192 ? 2.322 27.244 22.453 1.00 32.75 192 GLN A N 1
ATOM 1574 C CA . GLN A 1 192 ? 1.644 28.515 22.716 1.00 32.75 192 GLN A CA 1
ATOM 1575 C C . GLN A 1 192 ? 1.302 28.608 24.217 1.00 32.75 192 GLN A C 1
ATOM 1577 O O . GLN A 1 192 ? 0.592 27.727 24.702 1.00 32.75 192 GLN A O 1
ATOM 1582 N N . PRO A 1 193 ? 1.846 29.601 24.952 1.00 40.69 193 PRO A N 1
ATOM 1583 C CA . PRO A 1 193 ? 1.565 29.806 26.374 1.00 40.69 193 PRO A CA 1
ATOM 1584 C C . PRO A 1 193 ? 0.127 30.260 26.648 1.00 40.69 193 PRO A C 1
ATOM 1586 O O . PRO A 1 193 ? -0.481 30.899 25.757 1.00 40.69 193 PRO A O 1
#

Secondary structure (DSSP, 8-state):
-HHHHH--THHHHHHHHHHHHHHHHTT-HHHHHHHHHHHHHHHHS-HHHHHHT-S--TT--HHHHHHHHHHHHHHHHHHHHHHHHTT-S---HHHHHHHHHHHHHHHHHS-HHHHHHHHHHHHHHHH-HHHHHHHHHHTTSHHHHHHHTT--TT-HHHHHHHHHHHHHHHHHHHHHHHHHHHHHHHHHHTT--

Foldseek 3Di:
DVLCVLDPPVVLCLLLVLLVVLVVLLVDPLLVVLLVCVVVVVVVDQLLCQLQLVDDDPPDHSLSSNSSSLSNLLNLLSCLVNVVVVCVDPPDPVVVVVSLVVLVSSCVSDPLVRSLVSVVVSLCVRLDPVLVVVVVVQVVPPCSVVVVVVDPPVPVNNVPCVSSVVSSVSSSSSSVSSSVVSVVVVVVVVPDD

Radius of gyration: 18.33 Å; chains: 1; bounding box: 41×46×53 Å